Protein 3NBC (pdb70)

Nearest PDB structures (foldseek):
  3nbd-assembly1_B  TM=9.952E-01  e=1.431E-25  Clitocybe nebularis
  6tsl-assembly1_AAA-2  TM=8.910E-01  e=1.026E-06  Marasmius oreades
  6tsn-assembly1_AAA-2  TM=8.925E-01  e=1.082E-06  Marasmius oreades
  6tsm-assembly1_AAA-2  TM=8.870E-01  e=9.726E-07  Marasmius oreades
  6tsr-assembly1_AAA-2  TM=8.903E-01  e=1.745E-06  Marasmius oreades

Radius of gyration: 21.5 Å; Cα contacts (8 Å, |Δi|>4): 790; chains: 2; bounding box: 54×54×49 Å

Organism: Clitocybe nebularis (NCBI:txid117024)

Foldseek 3Di:
DDDFAKWWKAFQVQRQWTFFQPPLDQDWFGFTFTAGACDPPQHDQRRMWTWDDDPPFQKTWIFTRGPTWTWDFPPNPPDAFTTIHTDPDYQIWRWADLPPPQKTATHRPPDQKTWFHDDNDHGGTIGIHGDDNDDRRRMMGIGHDDDD/DDDFAKWWKAFQVQRQWTFFFPPLDQDWPRFTFTAGACDPPGHDQRRMWGWDDDPPFQKTWIFTRGPGWTWDFRPNPPDAFTTIHTDPDYQIWGWADADDPQKTWTHRPPDQKTWFHDDNDHGGTIGIHGHDRPPRRRIMGIDHDDDD

Sequence (296 aa):
SITPGTYNITTNVAYTNRLIDLTGSNPAENTLIIGHHHLNKTTPSGYGNQQWTLVQLPHTTIYTMQAVNPQSYVRVRDDNLVDGAALVGSQQPTPVSIESSAGNSGQFRIKKIPNLGLALTTLPSDANSTPIVLGEVDETSTNQLWAFESSVSAVSSIITTPGTYNITNVAYTNRLIDLTGSNPAENTLIIGHHLNKTTPSGYGNQQWTLLVQLPHTTIYTMQAVNPQSYVRVRRDDNLVDGAALVGSQQPTPVSIESAGNSGQFRIKIPNLGLALTTLPSDANSTPIVLGEEVDETSTNQLWAFESSVSAV

CATH classification: 2.80.10.50

B-factor: mean 15.61, std 9.15, range [7.29, 80.9]

InterPro domains:
  IPR000772 Ricin B, lectin domain [PF14200] (5-85)
  IPR035992 Ricin B-like lectins [SSF50370] (4-144)

Structure (mmCIF, N/CA/C/O backbone):
data_3NBC
#
_entry.id   3NBC
#
_cell.length_a   54.789
_cell.length_b   55.898
_cell.length_c   112.414
_cell.angle_alpha   90.000
_cell.angle_beta   90.000
_cell.angle_gamma   90.000
#
_symmetry.space_group_name_H-M   'P 21 21 21'
#
loop_
_entity.id
_entity.type
_entity.pdbx_description
1 polymer 'Ricin B-like lectin'
2 branched beta-D-galactopyranose-(1-4)-beta-D-glucopyranose
3 water water
#
loop_
_atom_site.group_PDB
_atom_site.id
_atom_site.type_symbol
_atom_site.label_atom_id
_atom_site.label_alt_id
_atom_site.label_comp_id
_atom_site.label_asym_id
_atom_site.label_entity_id
_atom_site.label_seq_id
_atom_site.pdbx_PDB_ins_code
_atom_site.Cartn_x
_atom_site.Cartn_y
_atom_site.Cartn_z
_atom_site.occupancy
_atom_site.B_iso_or_equiv
_atom_site.auth_seq_id
_atom_site.auth_comp_id
_atom_site.auth_asym_id
_atom_site.auth_atom_id
_atom_site.pdbx_PDB_model_num
ATOM 1 N N . SER A 1 1 ? 31.525 39.515 -0.339 1.00 27.78 1 SER A N 1
ATOM 2 C CA . SER A 1 1 ? 31.147 38.357 0.464 1.00 22.69 1 SER A CA 1
ATOM 3 C C . SER A 1 1 ? 29.667 37.968 0.283 1.00 19.33 1 SER A C 1
ATOM 4 O O . SER A 1 1 ? 28.925 38.960 -0.007 1.00 21.87 1 SER A O 1
ATOM 7 N N . ILE A 1 2 ? 29.121 36.693 0.537 1.00 14.68 2 ILE A N 1
ATOM 8 C CA . ILE A 1 2 ? 27.664 36.422 0.342 1.00 12.87 2 ILE A CA 1
ATOM 9 C C . ILE A 1 2 ? 26.782 37.386 1.197 1.00 11.93 2 ILE A C 1
ATOM 10 O O . ILE A 1 2 ? 27.043 37.641 2.433 1.00 12.17 2 ILE A O 1
ATOM 15 N N . THR A 1 3 ? 25.721 37.950 0.559 1.00 11.77 3 THR A N 1
ATOM 16 C CA . THR A 1 3 ? 24.812 38.850 1.267 1.00 12.37 3 THR A CA 1
ATOM 17 C C . THR A 1 3 ? 24.023 38.115 2.411 1.00 11.20 3 THR A C 1
ATOM 18 O O . THR A 1 3 ? 23.435 37.029 2.189 1.00 12.65 3 THR A O 1
ATOM 22 N N . PRO A 1 4 ? 23.928 38.713 3.667 1.00 11.67 4 PRO A N 1
ATOM 23 C CA . PRO A 1 4 ? 23.096 38.078 4.761 1.00 12.06 4 PRO A CA 1
ATOM 24 C C . PRO A 1 4 ? 21.612 37.874 4.310 1.00 11.58 4 PRO A C 1
ATOM 25 O O . PRO A 1 4 ? 21.036 38.713 3.514 1.00 14.14 4 PRO A O 1
ATOM 29 N N . GLY A 1 5 ? 20.962 36.829 4.870 1.00 11.68 5 GLY A N 1
ATOM 30 C CA . GLY A 1 5 ? 19.528 36.532 4.522 1.00 13.51 5 GLY A CA 1
ATOM 31 C C . GLY A 1 5 ? 19.238 35.028 4.739 1.00 9.60 5 GLY A C 1
ATOM 32 O O . GLY A 1 5 ? 20.103 34.260 5.281 1.00 10.34 5 GLY A O 1
ATOM 33 N N . THR A 1 6 ? 18.035 34.579 4.271 1.00 9.86 6 THR A N 1
ATOM 34 C CA . THR A 1 6 ? 17.557 33.166 4.454 1.00 9.28 6 THR A CA 1
ATOM 35 C C . THR A 1 6 ? 17.613 32.400 3.073 1.00 9.04 6 THR A C 1
ATOM 36 O O . THR A 1 6 ? 17.100 32.947 2.023 1.00 10.14 6 THR A O 1
ATOM 40 N N . TYR A 1 7 ? 18.195 31.175 3.096 1.00 8.88 7 TYR A N 1
ATOM 41 C CA . TYR A 1 7 ? 18.523 30.415 1.852 1.00 9.24 7 TYR A CA 1
ATOM 42 C C . TYR A 1 7 ? 18.262 28.865 2.017 1.00 8.64 7 TYR A C 1
ATOM 43 O O . TYR A 1 7 ? 18.467 28.274 3.130 1.00 9.43 7 TYR A O 1
ATOM 52 N N . ASN A 1 8 ? 17.916 28.202 0.861 1.00 8.73 8 ASN A N 1
ATOM 53 C CA . ASN A 1 8 ? 18.266 26.728 0.689 1.00 8.69 8 ASN A CA 1
ATOM 54 C C . ASN A 1 8 ? 19.778 26.632 0.249 1.00 8.47 8 ASN A C 1
ATOM 55 O O . ASN A 1 8 ? 20.281 27.554 -0.481 1.00 9.25 8 ASN A O 1
ATOM 60 N N . ILE A 1 9 ? 20.448 25.528 0.650 1.00 8.38 9 ILE A N 1
ATOM 61 C CA . ILE A 1 9 ? 21.936 25.365 0.378 1.00 8.58 9 ILE A CA 1
ATOM 62 C C . ILE A 1 9 ? 22.108 23.964 -0.310 1.00 8.42 9 ILE A C 1
ATOM 63 O O . ILE A 1 9 ? 21.881 22.886 0.347 1.00 9.15 9 ILE A O 1
ATOM 68 N N A THR A 1 10 ? 22.476 23.963 -1.625 0.50 8.71 10 THR A N 1
ATOM 69 N N B THR A 1 10 ? 22.495 23.976 -1.633 0.50 8.67 10 THR A N 1
ATOM 70 C CA A THR A 1 10 ? 22.605 22.745 -2.459 0.50 8.60 10 THR A CA 1
ATOM 71 C CA B THR A 1 10 ? 22.601 22.737 -2.446 0.50 8.85 10 THR A CA 1
ATOM 72 C C A THR A 1 10 ? 24.116 22.409 -2.697 0.50 8.35 10 THR A C 1
ATOM 73 C C B THR A 1 10 ? 24.125 22.402 -2.696 0.50 8.54 10 THR A C 1
ATOM 74 O O A THR A 1 10 ? 24.983 23.304 -2.888 0.50 9.82 10 THR A O 1
ATOM 75 O O B THR A 1 10 ? 25.005 23.294 -2.896 0.50 9.84 10 THR A O 1
ATOM 82 N N . ASN A 1 11 ? 24.442 21.058 -2.717 1.00 8.76 11 ASN A N 1
ATOM 83 C CA . ASN A 1 11 ? 25.851 20.622 -3.005 1.00 8.83 11 ASN A CA 1
ATOM 84 C C . ASN A 1 11 ? 26.147 20.771 -4.546 1.00 9.49 11 ASN A C 1
ATOM 85 O O . ASN A 1 11 ? 25.242 20.610 -5.422 1.00 11.07 11 ASN A O 1
ATOM 90 N N . VAL A 1 12 ? 27.433 21.070 -4.891 1.00 9.85 12 VAL A N 1
ATOM 91 C CA . VAL A 1 12 ? 27.859 21.236 -6.354 1.00 10.53 12 VAL A CA 1
ATOM 92 C C . VAL A 1 12 ? 28.119 19.849 -7.038 1.00 11.19 12 VAL A C 1
ATOM 93 O O . VAL A 1 12 ? 27.735 19.673 -8.245 1.00 13.27 12 VAL A O 1
ATOM 97 N N . ALA A 1 13 ? 28.745 18.864 -6.322 1.00 10.76 13 ALA A N 1
ATOM 98 C CA . ALA A 1 13 ? 28.887 17.437 -6.884 1.00 11.83 13 ALA A CA 1
ATOM 99 C C . ALA A 1 13 ? 27.499 16.778 -7.036 1.00 11.61 13 ALA A C 1
ATOM 100 O O . ALA A 1 13 ? 27.241 16.032 -8.066 1.00 13.69 13 ALA A O 1
ATOM 102 N N . TYR A 1 14 ? 26.638 16.972 -6.016 1.00 10.54 14 TYR A N 1
ATOM 103 C CA . TYR A 1 14 ? 25.342 16.274 -5.853 1.00 10.97 14 TYR A CA 1
ATOM 104 C C . TYR A 1 14 ? 24.142 17.286 -5.804 1.00 11.04 14 TYR A C 1
ATOM 105 O O . TYR A 1 14 ? 23.670 17.659 -4.710 1.00 11.02 14 TYR A O 1
ATOM 114 N N . THR A 1 15 ? 23.681 17.738 -7.004 1.00 11.96 15 THR A N 1
ATOM 115 C CA . THR A 1 15 ? 22.759 18.908 -7.108 1.00 11.98 15 THR A CA 1
ATOM 116 C C . THR A 1 15 ? 21.277 18.619 -6.678 1.00 11.68 15 THR A C 1
ATOM 117 O O . THR A 1 15 ? 20.451 19.559 -6.471 1.00 13.25 15 THR A O 1
ATOM 121 N N . ASN A 1 16 ? 20.969 17.312 -6.495 1.00 11.31 16 ASN A N 1
ATOM 122 C CA . ASN A 1 16 ? 19.686 16.834 -5.929 1.00 11.29 16 ASN A CA 1
ATOM 123 C C . ASN A 1 16 ? 19.693 16.768 -4.340 1.00 10.54 16 ASN A C 1
ATOM 124 O O . ASN A 1 16 ? 18.701 16.217 -3.751 1.00 11.27 16 ASN A O 1
ATOM 129 N N . ARG A 1 17 ? 20.775 17.263 -3.678 1.00 10.07 17 ARG A N 1
ATOM 130 C CA . ARG A 1 17 ? 20.899 17.215 -2.178 1.00 9.64 17 ARG A CA 1
ATOM 131 C C . ARG A 1 17 ? 21.012 18.633 -1.534 1.00 8.99 17 ARG A C 1
ATOM 132 O O . ARG A 1 17 ? 21.891 19.433 -1.935 1.00 10.54 17 ARG A O 1
ATOM 140 N N . LEU A 1 18 ? 20.116 18.901 -0.566 1.00 9.41 18 LEU A N 1
ATOM 141 C CA . LEU A 1 18 ? 20.074 20.115 0.299 1.00 9.43 18 LEU A CA 1
ATOM 142 C C . LEU A 1 18 ? 20.665 19.800 1.717 1.00 8.68 18 LEU A C 1
ATOM 143 O O . LEU A 1 18 ? 20.428 18.655 2.275 1.00 9.35 18 LEU A O 1
ATOM 148 N N . ILE A 1 19 ? 21.270 20.833 2.387 1.00 8.09 19 ILE A N 1
ATOM 149 C CA . ILE A 1 19 ? 21.610 20.745 3.845 1.00 8.15 19 ILE A CA 1
ATOM 150 C C . ILE A 1 19 ? 20.236 20.680 4.658 1.00 7.77 19 ILE A C 1
ATOM 151 O O . ILE A 1 19 ? 19.331 21.551 4.494 1.00 8.22 19 ILE A O 1
ATOM 156 N N . ASP A 1 20 ? 20.113 19.621 5.546 1.00 8.29 20 ASP A N 1
ATOM 157 C CA . ASP A 1 20 ? 18.782 19.254 6.174 1.00 8.65 20 ASP A CA 1
ATOM 158 C C . ASP A 1 20 ? 19.036 18.804 7.691 1.00 8.11 20 ASP A C 1
ATOM 159 O O . ASP A 1 20 ? 19.926 17.985 7.977 1.00 8.73 20 ASP A O 1
ATOM 164 N N . LEU A 1 21 ? 18.212 19.420 8.602 1.00 8.75 21 LEU A N 1
ATOM 165 C CA . LEU A 1 21 ? 18.220 19.010 10.062 1.00 8.63 21 LEU A CA 1
ATOM 166 C C . LEU A 1 21 ? 17.274 17.734 10.234 1.00 8.95 21 LEU A C 1
ATOM 167 O O . LEU A 1 21 ? 15.991 17.897 10.091 1.00 9.58 21 LEU A O 1
ATOM 172 N N . THR A 1 22 ? 17.862 16.546 10.568 1.00 8.61 22 THR A N 1
ATOM 173 C CA . THR A 1 22 ? 17.125 15.255 10.559 1.00 9.01 22 THR A CA 1
ATOM 174 C C . THR A 1 22 ? 15.725 15.386 11.300 1.00 8.90 22 THR A C 1
ATOM 175 O O . THR A 1 22 ? 15.661 15.712 12.513 1.00 9.28 22 THR A O 1
ATOM 179 N N . GLY A 1 23 ? 14.630 14.980 10.575 1.00 9.83 23 GLY A N 1
ATOM 180 C CA . GLY A 1 23 ? 13.284 14.795 11.241 1.00 10.18 23 GLY A CA 1
ATOM 181 C C . GLY A 1 23 ? 12.661 16.075 11.841 1.00 9.67 23 GLY A C 1
ATOM 182 O O . GLY A 1 23 ? 11.698 15.949 12.682 1.00 10.86 23 GLY A O 1
ATOM 183 N N . SER A 1 24 ? 13.181 17.305 11.505 1.00 9.60 24 SER A N 1
ATOM 184 C CA . SER A 1 24 ? 12.730 18.549 12.204 1.00 9.66 24 SER A CA 1
ATOM 185 C C . SER A 1 24 ? 12.884 18.400 13.807 1.00 9.34 24 SER A C 1
ATOM 186 O O . SER A 1 24 ? 12.079 19.006 14.579 1.00 10.73 24 SER A O 1
ATOM 189 N N . ASN A 1 25 ? 13.938 17.665 14.208 1.00 9.41 25 ASN A N 1
ATOM 190 C CA . ASN A 1 25 ? 14.109 17.319 15.692 1.00 9.43 25 ASN A CA 1
ATOM 191 C C . ASN A 1 25 ? 14.864 18.466 16.447 1.00 8.96 25 ASN A C 1
ATOM 192 O O . ASN A 1 25 ? 16.014 18.831 16.047 1.00 9.35 25 ASN A O 1
ATOM 197 N N . PRO A 1 26 ? 14.239 19.079 17.528 1.00 9.04 26 PRO A N 1
ATOM 198 C CA . PRO A 1 26 ? 14.877 20.216 18.272 1.00 9.18 26 PRO A CA 1
ATOM 199 C C . PRO A 1 26 ? 16.034 19.765 19.261 1.00 9.09 26 PRO A C 1
ATOM 200 O O . PRO A 1 26 ? 16.748 20.643 19.844 1.00 9.51 26 PRO A O 1
ATOM 204 N N . ALA A 1 27 ? 16.185 18.401 19.507 1.00 9.01 27 ALA A N 1
ATOM 205 C CA . ALA A 1 27 ? 17.147 17.919 20.526 1.00 9.19 27 ALA A CA 1
ATOM 206 C C . ALA A 1 27 ? 18.615 18.362 20.225 1.00 8.76 27 ALA A C 1
ATOM 207 O O . ALA A 1 27 ? 19.111 18.308 19.022 1.00 9.01 27 ALA A O 1
ATOM 209 N N . GLU A 1 28 ? 19.401 18.649 21.306 1.00 8.71 28 GLU A N 1
ATOM 210 C CA . GLU A 1 28 ? 20.925 18.747 21.181 1.00 8.60 28 GLU A CA 1
ATOM 211 C C . GLU A 1 28 ? 21.451 17.475 20.457 1.00 8.36 28 GLU A C 1
ATOM 212 O O . GLU A 1 28 ? 20.978 16.307 20.708 1.00 9.46 28 GLU A O 1
ATOM 218 N N . ASN A 1 29 ? 22.511 17.660 19.594 1.00 8.75 29 ASN A N 1
ATOM 219 C CA . ASN A 1 29 ? 23.264 16.543 18.938 1.00 9.58 29 ASN A CA 1
ATOM 220 C C . ASN A 1 29 ? 22.514 15.805 17.796 1.00 9.07 29 ASN A C 1
ATOM 221 O O . ASN A 1 29 ? 23.004 14.757 17.272 1.00 10.75 29 ASN A O 1
ATOM 226 N N . THR A 1 30 ? 21.378 16.396 17.298 1.00 8.76 30 THR A N 1
ATOM 227 C CA . THR A 1 30 ? 20.631 15.870 16.084 1.00 8.73 30 THR A CA 1
ATOM 228 C C . THR A 1 30 ? 21.582 15.986 14.822 1.00 8.27 30 THR A C 1
ATOM 229 O O . THR A 1 30 ? 22.135 17.086 14.542 1.00 8.73 30 THR A O 1
ATOM 233 N N . LEU A 1 31 ? 21.727 14.874 14.015 1.00 9.06 31 LEU A N 1
ATOM 234 C CA . LEU A 1 31 ? 22.639 14.931 12.834 1.00 8.50 31 LEU A CA 1
ATOM 235 C C . LEU A 1 31 ? 22.132 15.909 11.715 1.00 8.14 31 LEU A C 1
ATOM 236 O O . LEU A 1 31 ? 20.866 15.929 11.376 1.00 9.22 31 LEU A O 1
ATOM 241 N N . ILE A 1 32 ? 23.066 16.654 11.098 1.00 8.05 32 ILE A N 1
ATOM 242 C CA . ILE A 1 32 ? 22.834 17.436 9.837 1.00 8.26 32 ILE A CA 1
ATOM 243 C C . ILE A 1 32 ? 23.305 16.551 8.631 1.00 7.98 32 ILE A C 1
ATOM 244 O O . ILE A 1 32 ? 24.424 15.964 8.651 1.00 8.77 32 ILE A O 1
ATOM 249 N N . ILE A 1 33 ? 22.389 16.395 7.606 1.00 8.26 33 ILE A N 1
ATOM 250 C CA . ILE A 1 33 ? 22.506 15.378 6.500 1.00 8.39 33 ILE A CA 1
ATOM 251 C C . ILE A 1 33 ? 22.279 16.080 5.103 1.00 8.24 33 ILE A C 1
ATOM 252 O O . ILE A 1 33 ? 21.683 17.187 5.006 1.00 8.96 33 ILE A O 1
ATOM 257 N N . GLY A 1 34 ? 22.696 15.347 4.012 1.00 8.53 34 GLY A N 1
ATOM 258 C CA . GLY A 1 34 ? 22.217 15.679 2.640 1.00 8.62 34 GLY A CA 1
ATOM 259 C C . GLY A 1 34 ? 20.880 14.930 2.312 1.00 8.88 34 GLY A C 1
ATOM 260 O O . GLY A 1 34 ? 20.768 13.659 2.566 1.00 10.21 34 GLY A O 1
ATOM 261 N N . HIS A 1 35 ? 19.849 15.637 1.772 1.00 9.00 35 HIS A N 1
ATOM 262 C CA . HIS A 1 35 ? 18.513 15.001 1.516 1.00 9.94 35 HIS A CA 1
ATOM 263 C C . HIS A 1 35 ? 17.781 15.679 0.338 1.00 9.56 35 HIS A C 1
ATOM 264 O O . HIS A 1 35 ? 17.953 16.943 0.099 1.00 10.46 35 HIS A O 1
ATOM 271 N N . HIS A 1 36 ? 16.921 14.934 -0.410 1.00 10.33 36 HIS A N 1
ATOM 272 C CA A HIS A 1 36 ? 16.053 15.570 -1.398 0.50 10.95 36 HIS A CA 1
ATOM 273 C CA B HIS A 1 36 ? 16.038 15.586 -1.447 0.50 11.21 36 HIS A CA 1
ATOM 274 C C . HIS A 1 36 ? 15.150 16.728 -0.863 1.00 10.04 36 HIS A C 1
ATOM 275 O O . HIS A 1 36 ? 14.702 16.649 0.306 1.00 10.15 36 HIS A O 1
ATOM 288 N N . LEU A 1 37 ? 14.873 17.763 -1.708 1.00 11.56 37 LEU A N 1
ATOM 289 C CA . LEU A 1 37 ? 13.935 18.864 -1.389 1.00 10.52 37 LEU A CA 1
ATOM 290 C C . LEU A 1 37 ? 12.579 18.276 -0.840 1.00 10.66 37 LEU A C 1
ATOM 291 O O . LEU A 1 37 ? 11.945 17.397 -1.545 1.00 12.29 37 LEU A O 1
ATOM 296 N N . ASN A 1 38 ? 12.086 18.730 0.347 1.00 10.75 38 ASN A N 1
ATOM 297 C CA . ASN A 1 38 ? 10.941 18.038 1.023 1.00 12.31 38 ASN A CA 1
ATOM 298 C C . ASN A 1 38 ? 9.545 18.780 0.887 1.00 14.59 38 ASN A C 1
ATOM 299 O O . ASN A 1 38 ? 8.536 18.249 1.415 1.00 20.25 38 ASN A O 1
ATOM 304 N N . LYS A 1 39 ? 9.482 19.915 0.137 1.00 13.34 39 LYS A N 1
ATOM 305 C CA . LYS A 1 39 ? 8.231 20.727 -0.087 1.00 15.66 39 LYS A CA 1
ATOM 306 C C . LYS A 1 39 ? 8.537 21.690 -1.298 1.00 14.74 39 LYS A C 1
ATOM 307 O O . LYS A 1 39 ? 9.669 22.252 -1.352 1.00 13.72 39 LYS A O 1
ATOM 313 N N . THR A 1 40 ? 7.563 21.940 -2.224 1.00 16.61 40 THR A N 1
ATOM 314 C CA A THR A 1 40 ? 7.725 22.998 -3.292 0.50 16.23 40 THR A CA 1
ATOM 315 C CA B THR A 1 40 ? 7.835 23.010 -3.245 0.50 17.01 40 THR A CA 1
ATOM 316 C C . THR A 1 40 ? 7.194 24.360 -2.721 1.00 16.52 40 THR A C 1
ATOM 317 O O . THR A 1 40 ? 6.094 24.351 -2.054 1.00 19.98 40 THR A O 1
ATOM 324 N N . PRO A 1 41 ? 7.870 25.526 -2.967 1.00 15.11 41 PRO A N 1
ATOM 325 C CA . PRO A 1 41 ? 9.132 25.634 -3.831 1.00 14.27 41 PRO A CA 1
ATOM 326 C C . PRO A 1 41 ? 10.455 25.536 -3.006 1.00 12.74 41 PRO A C 1
ATOM 327 O O . PRO A 1 41 ? 11.546 25.346 -3.647 1.00 13.96 41 PRO A O 1
ATOM 331 N N . SER A 1 42 ? 10.400 25.706 -1.645 1.00 11.82 42 SER A N 1
ATOM 332 C CA . SER A 1 42 ? 11.601 26.034 -0.796 1.00 11.82 42 SER A CA 1
ATOM 333 C C . SER A 1 42 ? 11.706 25.202 0.527 1.00 10.44 42 SER A C 1
ATOM 334 O O . SER A 1 42 ? 12.422 25.663 1.486 1.00 11.12 42 SER A O 1
ATOM 337 N N . GLY A 1 43 ? 11.062 24.024 0.559 1.00 10.65 43 GLY A N 1
ATOM 338 C CA . GLY A 1 43 ? 11.198 23.115 1.738 1.00 11.59 43 GLY A CA 1
ATOM 339 C C . GLY A 1 43 ? 10.316 23.592 2.975 1.00 10.72 43 GLY A C 1
ATOM 340 O O . GLY A 1 43 ? 9.722 24.697 2.994 1.00 11.08 43 GLY A O 1
ATOM 341 N N . TYR A 1 44 ? 10.340 22.790 4.038 1.00 10.85 44 TYR A N 1
ATOM 342 C CA . TYR A 1 44 ? 9.812 23.214 5.335 1.00 10.91 44 TYR A CA 1
ATOM 343 C C . TYR A 1 44 ? 10.836 24.128 6.019 1.00 9.99 44 TYR A C 1
ATOM 344 O O . TYR A 1 44 ? 11.698 24.695 5.347 1.00 10.22 44 TYR A O 1
ATOM 353 N N . GLY A 1 45 ? 10.756 24.274 7.342 1.00 10.39 45 GLY A N 1
ATOM 354 C CA . GLY A 1 45 ? 11.742 25.104 8.062 1.00 10.22 45 GLY A CA 1
ATOM 355 C C . GLY A 1 45 ? 13.100 24.397 8.431 1.00 9.37 45 GLY A C 1
ATOM 356 O O . GLY A 1 45 ? 14.091 25.092 8.752 1.00 9.94 45 GLY A O 1
ATOM 357 N N . ASN A 1 46 ? 13.120 22.987 8.340 1.00 9.34 46 ASN A N 1
ATOM 358 C CA . ASN A 1 46 ? 14.372 22.236 8.615 1.00 8.79 46 ASN A CA 1
ATOM 359 C C . ASN A 1 46 ? 15.382 22.221 7.368 1.00 8.56 46 ASN A C 1
ATOM 360 O O . ASN A 1 46 ? 16.495 21.637 7.511 1.00 9.24 46 ASN A O 1
ATOM 365 N N . GLN A 1 47 ? 14.957 22.840 6.237 1.00 8.54 47 GLN A N 1
ATOM 366 C CA . GLN A 1 47 ? 15.822 22.970 4.997 1.00 8.65 47 GLN A CA 1
ATOM 367 C C . GLN A 1 47 ? 16.093 24.500 4.663 1.00 8.34 47 GLN A C 1
ATOM 368 O O . GLN A 1 47 ? 16.651 24.788 3.544 1.00 8.99 47 GLN A O 1
ATOM 374 N N . GLN A 1 48 ? 15.687 25.434 5.565 1.00 8.56 48 GLN A N 1
ATOM 375 C CA . GLN A 1 48 ? 15.878 26.919 5.362 1.00 8.92 48 GLN A CA 1
ATOM 376 C C . GLN A 1 48 ? 16.865 27.438 6.436 1.00 8.24 48 GLN A C 1
ATOM 377 O O . GLN A 1 48 ? 16.598 27.200 7.675 1.00 9.40 48 GLN A O 1
ATOM 383 N N . TRP A 1 49 ? 17.938 28.137 6.023 1.00 8.31 49 TRP A N 1
ATOM 384 C CA . TRP A 1 49 ? 19.073 28.541 6.927 1.00 8.16 49 TRP A CA 1
ATOM 385 C C . TRP A 1 49 ? 19.280 30.086 6.830 1.00 8.07 49 TRP A C 1
ATOM 386 O O . TRP A 1 49 ? 19.517 30.656 5.718 1.00 9.07 49 TRP A O 1
ATOM 397 N N . THR A 1 50 ? 19.214 30.747 8.020 1.00 8.31 50 THR A N 1
ATOM 398 C CA . THR A 1 50 ? 19.435 32.249 8.134 1.00 8.90 50 THR A CA 1
ATOM 399 C C . THR A 1 50 ? 20.967 32.509 8.471 1.00 8.21 50 THR A C 1
ATOM 400 O O . THR A 1 50 ? 21.485 31.971 9.521 1.00 8.78 50 THR A O 1
ATOM 404 N N . LEU A 1 51 ? 21.628 33.270 7.588 1.00 8.51 51 LEU A N 1
ATOM 405 C CA . LEU A 1 51 ? 23.072 33.659 7.720 1.00 8.44 51 LEU A CA 1
ATOM 406 C C . LEU A 1 51 ? 23.158 35.091 8.377 1.00 8.66 51 LEU A C 1
ATOM 407 O O . LEU A 1 51 ? 22.515 36.050 7.845 1.00 9.62 51 LEU A O 1
ATOM 412 N N . VAL A 1 52 ? 23.927 35.217 9.501 1.00 8.47 52 VAL A N 1
ATOM 413 C CA . VAL A 1 52 ? 24.214 36.511 10.223 1.00 8.61 52 VAL A CA 1
ATOM 414 C C . VAL A 1 52 ? 25.779 36.718 10.119 1.00 7.98 52 VAL A C 1
ATOM 415 O O . VAL A 1 52 ? 26.565 35.795 10.445 1.00 8.52 52 VAL A O 1
ATOM 419 N N . GLN A 1 53 ? 26.188 37.928 9.615 1.00 8.95 53 GLN A N 1
ATOM 420 C CA . GLN A 1 53 ? 27.641 38.263 9.325 1.00 8.80 53 GLN A CA 1
ATOM 421 C C . GLN A 1 53 ? 28.209 39.257 10.373 1.00 8.62 53 GLN A C 1
ATOM 422 O O . GLN A 1 53 ? 27.562 40.262 10.778 1.00 9.74 53 GLN A O 1
ATOM 428 N N . LEU A 1 54 ? 29.541 39.030 10.750 1.00 8.76 54 LEU A N 1
ATOM 429 C CA . LEU A 1 54 ? 30.339 40.058 11.517 1.00 9.05 54 LEU A CA 1
ATOM 430 C C . LEU A 1 54 ? 30.890 41.103 10.458 1.00 9.26 54 LEU A C 1
ATOM 431 O O . LEU A 1 54 ? 31.649 40.720 9.518 1.00 9.12 54 LEU A O 1
ATOM 436 N N . PRO A 1 55 ? 30.448 42.424 10.534 1.00 9.66 55 PRO A N 1
ATOM 437 C CA . PRO A 1 55 ? 30.829 43.369 9.418 1.00 10.31 55 PRO A CA 1
ATOM 438 C C . PRO A 1 55 ? 32.399 43.451 9.173 1.00 9.55 55 PRO A C 1
ATOM 439 O O . PRO A 1 55 ? 33.210 43.401 10.152 1.00 9.80 55 PRO A O 1
ATOM 443 N N . HIS A 1 56 ? 32.773 43.639 7.879 1.00 10.61 56 HIS A N 1
ATOM 444 C CA . HIS A 1 56 ? 34.208 43.859 7.462 1.00 10.70 56 HIS A CA 1
ATOM 445 C C . HIS A 1 56 ? 35.054 42.530 7.649 1.00 10.15 56 HIS A C 1
ATOM 446 O O . HIS A 1 56 ? 36.345 42.635 7.668 1.00 11.22 56 HIS A O 1
ATOM 453 N N . THR A 1 57 ? 34.383 41.363 7.691 1.00 9.49 57 THR A N 1
ATOM 454 C CA . THR A 1 57 ? 35.035 40.018 7.766 1.00 8.96 57 THR A CA 1
ATOM 455 C C . THR A 1 57 ? 34.204 39.010 6.883 1.00 9.20 57 THR A C 1
ATOM 456 O O . THR A 1 57 ? 33.079 39.365 6.402 1.00 10.60 57 THR A O 1
ATOM 460 N N . THR A 1 58 ? 34.743 37.756 6.744 1.00 8.95 58 THR A N 1
ATOM 461 C CA . THR A 1 58 ? 33.966 36.626 6.123 1.00 9.25 58 THR A CA 1
ATOM 462 C C . THR A 1 58 ? 33.459 35.611 7.206 1.00 8.49 58 THR A C 1
ATOM 463 O O . THR A 1 58 ? 33.192 34.400 6.841 1.00 8.86 58 THR A O 1
ATOM 467 N N . ILE A 1 59 ? 33.286 36.059 8.496 1.00 8.36 59 ILE A N 1
ATOM 468 C CA . ILE A 1 59 ? 32.841 35.141 9.612 1.00 8.17 59 ILE A CA 1
ATOM 469 C C . ILE A 1 59 ? 31.256 35.303 9.814 1.00 7.80 59 ILE A C 1
ATOM 470 O O . ILE A 1 59 ? 30.732 36.455 9.904 1.00 8.67 59 ILE A O 1
ATOM 475 N N . TYR A 1 60 ? 30.576 34.130 9.899 1.00 7.94 60 TYR A N 1
ATOM 476 C CA . TYR A 1 60 ? 29.077 34.007 10.015 1.00 7.99 60 TYR A CA 1
ATOM 477 C C . TYR A 1 60 ? 28.651 32.951 11.085 1.00 7.60 60 TYR A C 1
ATOM 478 O O . TYR A 1 60 ? 29.422 32.021 11.421 1.00 8.14 60 TYR A O 1
ATOM 487 N N . THR A 1 61 ? 27.372 33.077 11.563 1.00 8.19 61 THR A N 1
ATOM 488 C CA . THR A 1 61 ? 26.640 31.926 12.125 1.00 7.86 61 THR A CA 1
ATOM 489 C C . THR A 1 61 ? 25.507 31.484 11.089 1.00 7.47 61 THR A C 1
ATOM 490 O O . THR A 1 61 ? 25.046 32.303 10.239 1.00 8.15 61 THR A O 1
ATOM 494 N N . MET A 1 62 ? 25.062 30.190 11.255 1.00 7.72 62 MET A N 1
ATOM 495 C CA . MET A 1 62 ? 23.957 29.597 10.430 1.00 7.72 62 MET A CA 1
ATOM 496 C C . MET A 1 62 ? 22.858 29.010 11.401 1.00 7.92 62 MET A C 1
ATOM 497 O O . MET A 1 62 ? 23.211 28.214 12.321 1.00 8.70 62 MET A O 1
ATOM 502 N N . GLN A 1 63 ? 21.547 29.411 11.208 1.00 8.11 63 GLN A N 1
ATOM 503 C CA . GLN A 1 63 ? 20.438 28.971 12.148 1.00 8.31 63 GLN A CA 1
ATOM 504 C C . GLN A 1 63 ? 19.194 28.512 11.304 1.00 8.15 63 GLN A C 1
ATOM 505 O O . GLN A 1 63 ? 18.703 29.300 10.424 1.00 8.80 63 GLN A O 1
ATOM 511 N N . ALA A 1 64 ? 18.651 27.293 11.599 1.00 8.28 64 ALA A N 1
ATOM 512 C CA . ALA A 1 64 ? 17.426 26.833 10.844 1.00 8.85 64 ALA A CA 1
ATOM 513 C C . ALA A 1 64 ? 16.196 27.703 11.267 1.00 8.63 64 ALA A C 1
ATOM 514 O O . ALA A 1 64 ? 16.098 28.252 12.401 1.00 9.39 64 ALA A O 1
ATOM 516 N N . VAL A 1 65 ? 15.187 27.788 10.306 1.00 9.05 65 VAL A N 1
ATOM 517 C CA . VAL A 1 65 ? 13.948 28.578 10.544 1.00 9.62 65 VAL A CA 1
ATOM 518 C C . VAL A 1 65 ? 13.004 27.856 11.622 1.00 9.77 65 VAL A C 1
ATOM 519 O O . VAL A 1 65 ? 12.381 28.548 12.512 1.00 10.92 65 VAL A O 1
ATOM 523 N N . ASN A 1 66 ? 12.833 26.493 11.508 1.00 10.00 66 ASN A N 1
ATOM 524 C CA . ASN A 1 66 ? 12.019 25.770 12.520 1.00 10.77 66 ASN A CA 1
ATOM 525 C C . ASN A 1 66 ? 12.398 24.231 12.505 1.00 10.10 66 ASN A C 1
ATOM 526 O O . ASN A 1 66 ? 12.350 23.599 11.387 1.00 11.24 66 ASN A O 1
ATOM 531 N N . PRO A 1 67 ? 12.705 23.612 13.677 1.00 9.82 67 PRO A N 1
ATOM 532 C CA . PRO A 1 67 ? 13.013 24.326 14.989 1.00 9.72 67 PRO A CA 1
ATOM 533 C C . PRO A 1 67 ? 14.287 25.217 14.842 1.00 9.19 67 PRO A C 1
ATOM 534 O O . PRO A 1 67 ? 15.115 25.012 13.862 1.00 10.04 67 PRO A O 1
ATOM 538 N N . GLN A 1 68 ? 14.477 26.184 15.794 1.00 9.52 68 GLN A N 1
ATOM 539 C CA . GLN A 1 68 ? 15.526 27.246 15.670 1.00 9.60 68 GLN A CA 1
ATOM 540 C C . GLN A 1 68 ? 16.943 26.731 16.244 1.00 9.21 68 GLN A C 1
ATOM 541 O O . GLN A 1 68 ? 17.567 27.350 17.149 1.00 12.52 68 GLN A O 1
ATOM 547 N N . SER A 1 69 ? 17.468 25.651 15.625 1.00 9.14 69 SER A N 1
ATOM 548 C CA . SER A 1 69 ? 18.810 25.086 15.977 1.00 8.96 69 SER A CA 1
ATOM 549 C C . SER A 1 69 ? 19.962 25.701 15.100 1.00 8.73 69 SER A C 1
ATOM 550 O O . SER A 1 69 ? 19.814 25.837 13.817 1.00 9.54 69 SER A O 1
ATOM 553 N N . TYR A 1 70 ? 21.095 26.086 15.763 1.00 8.37 70 TYR A N 1
ATOM 554 C CA . TYR A 1 70 ? 22.351 26.511 15.006 1.00 8.29 70 TYR A CA 1
ATOM 555 C C . TYR A 1 70 ? 23.145 25.267 14.512 1.00 8.26 70 TYR A C 1
ATOM 556 O O . TYR A 1 70 ? 23.124 24.155 15.127 1.00 8.77 70 TYR A O 1
ATOM 565 N N . VAL A 1 71 ? 23.971 25.486 13.412 1.00 8.08 71 VAL A N 1
ATOM 566 C CA . VAL A 1 71 ? 25.006 24.533 13.008 1.00 8.04 71 VAL A CA 1
ATOM 567 C C . VAL A 1 71 ? 26.203 24.585 14.045 1.00 7.71 71 VAL A C 1
ATOM 568 O O . VAL A 1 71 ? 26.770 25.693 14.336 1.00 8.43 71 VAL A O 1
ATOM 572 N N . ARG A 1 72 ? 26.632 23.358 14.539 1.00 8.12 72 ARG A N 1
ATOM 573 C CA . ARG A 1 72 ? 27.780 23.184 15.493 1.00 8.17 72 ARG A CA 1
ATOM 574 C C . ARG A 1 72 ? 28.580 21.934 15.098 1.00 8.07 72 ARG A C 1
ATOM 575 O O . ARG A 1 72 ? 28.004 20.886 14.664 1.00 8.68 72 ARG A O 1
ATOM 583 N N . VAL A 1 73 ? 29.949 21.973 15.306 1.00 8.50 73 VAL A N 1
ATOM 584 C CA . VAL A 1 73 ? 30.766 20.729 15.276 1.00 8.44 73 VAL A CA 1
ATOM 585 C C . VAL A 1 73 ? 30.594 19.970 16.648 1.00 8.69 73 VAL A C 1
ATOM 586 O O . VAL A 1 73 ? 30.784 20.579 17.756 1.00 9.60 73 VAL A O 1
ATOM 590 N N . ARG A 1 74 ? 30.200 18.666 16.590 1.00 9.36 74 ARG A N 1
ATOM 591 C CA . ARG A 1 74 ? 29.885 17.887 17.802 1.00 9.99 74 ARG A CA 1
ATOM 592 C C . ARG A 1 74 ? 31.037 17.972 18.868 1.00 10.53 74 ARG A C 1
ATOM 593 O O . ARG A 1 74 ? 32.216 17.688 18.567 1.00 11.09 74 ARG A O 1
ATOM 601 N N . ASP A 1 75 ? 30.663 18.345 20.109 1.00 11.83 75 ASP A N 1
ATOM 602 C CA . ASP A 1 75 ? 31.604 18.465 21.285 1.00 12.67 75 ASP A CA 1
ATOM 603 C C . ASP A 1 75 ? 32.780 19.495 21.050 1.00 12.35 75 ASP A C 1
ATOM 604 O O . ASP A 1 75 ? 33.819 19.440 21.741 1.00 14.10 75 ASP A O 1
ATOM 609 N N . ASP A 1 76 ? 32.594 20.424 20.096 1.00 11.17 76 ASP A N 1
ATOM 610 C CA . ASP A 1 76 ? 33.621 21.435 19.740 1.00 11.41 76 ASP A CA 1
ATOM 611 C C . ASP A 1 76 ? 35.004 20.742 19.383 1.00 11.41 76 ASP A C 1
ATOM 612 O O . ASP A 1 76 ? 36.092 21.306 19.650 1.00 12.21 76 ASP A O 1
ATOM 617 N N . ASN A 1 77 ? 34.919 19.543 18.740 1.00 11.38 77 ASN A N 1
ATOM 618 C CA . ASN A 1 77 ? 36.117 18.677 18.449 1.00 11.56 77 ASN A CA 1
ATOM 619 C C . ASN A 1 77 ? 36.597 18.979 16.964 1.00 10.25 77 ASN A C 1
ATOM 620 O O . ASN A 1 77 ? 36.090 18.324 15.999 1.00 10.73 77 ASN A O 1
ATOM 625 N N . LEU A 1 78 ? 37.509 20.004 16.808 1.00 10.51 78 LEU A N 1
ATOM 626 C CA . LEU A 1 78 ? 37.786 20.614 15.459 1.00 10.64 78 LEU A CA 1
ATOM 627 C C . LEU A 1 78 ? 38.910 19.793 14.729 1.00 11.35 78 LEU A C 1
ATOM 628 O O . LEU A 1 78 ? 40.105 20.276 14.578 1.00 12.60 78 LEU A O 1
ATOM 633 N N . VAL A 1 79 ? 38.503 18.561 14.262 1.00 11.27 79 VAL A N 1
ATOM 634 C CA . VAL A 1 79 ? 39.454 17.568 13.633 1.00 12.01 79 VAL A CA 1
ATOM 635 C C . VAL A 1 79 ? 38.768 16.911 12.380 1.00 11.40 79 VAL A C 1
ATOM 636 O O . VAL A 1 79 ? 37.482 16.846 12.247 1.00 11.32 79 VAL A O 1
ATOM 640 N N . ASP A 1 80 ? 39.636 16.352 11.481 1.00 12.71 80 ASP A N 1
ATOM 641 C CA . ASP A 1 80 ? 39.140 15.560 10.292 1.00 13.68 80 ASP A CA 1
ATOM 642 C C . ASP A 1 80 ? 38.118 14.470 10.720 1.00 12.16 80 ASP A C 1
ATOM 643 O O . ASP A 1 80 ? 38.378 13.672 11.687 1.00 14.00 80 ASP A O 1
ATOM 648 N N . GLY A 1 81 ? 36.960 14.378 9.958 1.00 12.12 81 GLY A N 1
ATOM 649 C CA . GLY A 1 81 ? 35.941 13.347 10.167 1.00 12.18 81 GLY A CA 1
ATOM 650 C C . GLY A 1 81 ? 34.834 13.680 11.206 1.00 11.45 81 GLY A C 1
ATOM 651 O O . GLY A 1 81 ? 33.820 12.904 11.348 1.00 12.67 81 GLY A O 1
ATOM 652 N N . ALA A 1 82 ? 34.989 14.829 11.977 1.00 10.78 82 ALA A N 1
ATOM 653 C CA . ALA A 1 82 ? 34.007 15.154 13.057 1.00 10.18 82 ALA A CA 1
ATOM 654 C C . ALA A 1 82 ? 32.559 15.457 12.449 1.00 9.52 82 ALA A C 1
ATOM 655 O O . ALA A 1 82 ? 32.426 16.104 11.359 1.00 10.15 82 ALA A O 1
ATOM 657 N N . ALA A 1 83 ? 31.509 15.030 13.217 1.00 10.19 83 ALA A N 1
ATOM 658 C CA . ALA A 1 83 ? 30.069 15.221 12.803 1.00 9.76 83 ALA A CA 1
ATOM 659 C C . ALA A 1 83 ? 29.627 16.733 12.912 1.00 8.54 83 ALA A C 1
ATOM 660 O O . ALA A 1 83 ? 29.945 17.437 13.923 1.00 10.38 83 ALA A O 1
ATOM 662 N N . LEU A 1 84 ? 28.804 17.192 11.912 1.00 8.36 84 LEU A N 1
ATOM 663 C CA . LEU A 1 84 ? 27.997 18.423 12.063 1.00 8.49 84 LEU A CA 1
ATOM 664 C C . LEU A 1 84 ? 26.569 18.031 12.688 1.00 7.86 84 LEU A C 1
ATOM 665 O O . LEU A 1 84 ? 25.927 17.021 12.246 1.00 8.39 84 LEU A O 1
ATOM 670 N N . VAL A 1 85 ? 26.121 18.874 13.668 1.00 8.13 85 VAL A N 1
ATOM 671 C CA . VAL A 1 85 ? 24.869 18.619 14.460 1.00 8.15 85 VAL A CA 1
ATOM 672 C C . VAL A 1 85 ? 24.128 19.980 14.706 1.00 7.73 85 VAL A C 1
ATOM 673 O O . VAL A 1 85 ? 24.707 21.094 14.621 1.00 8.79 85 VAL A O 1
ATOM 677 N N . GLY A 1 86 ? 22.798 19.847 15.100 1.00 8.42 86 GLY A N 1
ATOM 678 C CA . GLY A 1 86 ? 22.027 20.991 15.617 1.00 8.34 86 GLY A CA 1
ATOM 679 C C . GLY A 1 86 ? 22.231 21.207 17.159 1.00 8.24 86 GLY A C 1
ATOM 680 O O . GLY A 1 86 ? 22.265 20.225 17.968 1.00 9.39 86 GLY A O 1
ATOM 681 N N . SER A 1 87 ? 22.291 22.527 17.585 1.00 8.36 87 SER A N 1
ATOM 682 C CA . SER A 1 87 ? 22.512 22.897 19.027 1.00 8.50 87 SER A CA 1
ATOM 683 C C . SER A 1 87 ? 22.045 24.363 19.278 1.00 8.36 87 SER A C 1
ATOM 684 O O . SER A 1 87 ? 22.029 25.213 18.318 1.00 9.00 87 SER A O 1
ATOM 687 N N . GLN A 1 88 ? 21.769 24.711 20.573 1.00 8.51 88 GLN A N 1
ATOM 688 C CA . GLN A 1 88 ? 21.564 26.183 20.950 1.00 8.72 88 GLN A CA 1
ATOM 689 C C . GLN A 1 88 ? 22.875 26.994 20.996 1.00 9.51 88 GLN A C 1
ATOM 690 O O . GLN A 1 88 ? 22.803 28.267 21.077 1.00 11.66 88 GLN A O 1
ATOM 696 N N . GLN A 1 89 ? 24.087 26.334 20.908 1.00 9.66 89 GLN A N 1
ATOM 697 C CA . GLN A 1 89 ? 25.425 27.032 20.885 1.00 10.47 89 GLN A CA 1
ATOM 698 C C . GLN A 1 89 ? 26.037 26.887 19.443 1.00 9.94 89 GLN A C 1
ATOM 699 O O . GLN A 1 89 ? 26.358 25.736 19.019 1.00 11.84 89 GLN A O 1
ATOM 705 N N . PRO A 1 90 ? 26.186 27.997 18.632 1.00 9.16 90 PRO A N 1
ATOM 706 C CA . PRO A 1 90 ? 26.782 27.850 17.240 1.00 8.68 90 PRO A CA 1
ATOM 707 C C . PRO A 1 90 ? 28.359 27.611 17.264 1.00 8.63 90 PRO A C 1
ATOM 708 O O . PRO A 1 90 ? 29.082 28.1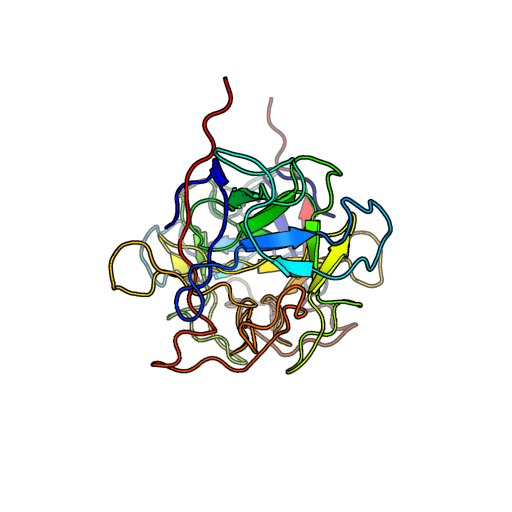15 18.195 1.00 10.19 90 PRO A O 1
ATOM 712 N N . THR A 1 91 ? 28.844 26.970 16.183 1.00 8.32 91 THR A N 1
ATOM 713 C CA . THR A 1 91 ? 30.317 27.098 15.782 1.00 8.30 91 THR A CA 1
ATOM 714 C C . THR A 1 91 ? 30.445 28.258 14.713 1.00 7.87 91 THR A C 1
ATOM 715 O O . THR A 1 91 ? 29.766 28.162 13.636 1.00 9.06 91 THR A O 1
ATOM 719 N N . PRO A 1 92 ? 31.277 29.292 14.949 1.00 7.90 92 PRO A N 1
ATOM 720 C CA . PRO A 1 92 ? 31.543 30.317 13.851 1.00 8.39 92 PRO A CA 1
ATOM 721 C C . PRO A 1 92 ? 32.205 29.612 12.609 1.00 8.00 92 PRO A C 1
ATOM 722 O O . PRO A 1 92 ? 33.134 28.769 12.766 1.00 8.71 92 PRO A O 1
ATOM 726 N N . VAL A 1 93 ? 31.724 30.010 11.387 1.00 8.10 93 VAL A N 1
ATOM 727 C CA . VAL A 1 93 ? 32.277 29.473 10.085 1.00 7.91 93 VAL A CA 1
ATOM 728 C C . VAL A 1 93 ? 32.795 30.671 9.198 1.00 8.22 93 VAL A C 1
ATOM 729 O O . VAL A 1 93 ? 32.290 31.829 9.317 1.00 9.59 93 VAL A O 1
ATOM 733 N N . SER A 1 94 ? 33.791 30.383 8.300 1.00 8.62 94 SER A N 1
ATOM 734 C CA . SER A 1 94 ? 34.280 31.362 7.293 1.00 8.68 94 SER A CA 1
ATOM 735 C C . SER A 1 94 ? 33.735 30.941 5.874 1.00 8.34 94 SER A C 1
ATOM 736 O O . SER A 1 94 ? 34.129 29.837 5.362 1.00 9.30 94 SER A O 1
ATOM 739 N N . ILE A 1 95 ? 32.824 31.760 5.294 1.00 8.46 95 ILE A N 1
ATOM 740 C CA . ILE A 1 95 ? 32.150 31.416 3.971 1.00 8.83 95 ILE A CA 1
ATOM 741 C C . ILE A 1 95 ? 32.919 32.199 2.877 1.00 9.14 95 ILE A C 1
A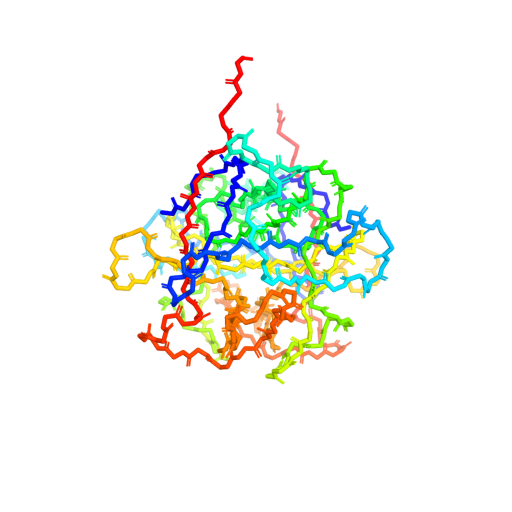TOM 742 O O . ILE A 1 95 ? 32.914 33.487 2.890 1.00 10.16 95 ILE A O 1
ATOM 747 N N . GLU A 1 96 ? 33.643 31.480 1.977 1.00 9.24 96 GLU A N 1
ATOM 748 C CA . GLU A 1 96 ? 34.672 32.082 1.051 1.00 10.61 96 GLU A CA 1
ATOM 749 C C . GLU A 1 96 ? 34.361 31.730 -0.436 1.00 10.17 96 GLU A C 1
ATOM 750 O O . GLU A 1 96 ? 34.208 30.515 -0.803 1.00 10.58 96 GLU A O 1
ATOM 756 N N . SER A 1 97 ? 34.278 32.756 -1.315 1.00 11.78 97 SER A N 1
ATOM 757 C CA A SER A 1 97 ? 33.976 32.534 -2.780 0.50 12.39 97 SER A CA 1
ATOM 758 C CA B SER A 1 97 ? 34.009 32.566 -2.771 0.50 12.55 97 SER A CA 1
ATOM 759 C C . SER A 1 97 ? 35.046 31.609 -3.411 1.00 12.36 97 SER A C 1
ATOM 760 O O . SER A 1 97 ? 36.226 31.750 -3.157 1.00 15.19 97 SER A O 1
ATOM 765 N N . ALA A 1 98 ? 34.571 30.751 -4.329 1.00 12.98 98 ALA A N 1
ATOM 766 C CA . ALA A 1 98 ? 35.407 29.833 -5.128 1.00 17.43 98 ALA A CA 1
ATOM 767 C C . ALA A 1 98 ? 35.521 30.123 -6.642 1.00 23.88 98 ALA A C 1
ATOM 768 O O . ALA A 1 98 ? 36.166 29.346 -7.329 1.00 30.36 98 ALA A O 1
ATOM 770 N N . GLY A 1 99 ? 35.018 31.241 -7.133 1.00 27.85 99 GLY A N 1
ATOM 771 C CA . GLY A 1 99 ? 35.188 31.667 -8.529 1.00 29.34 99 GLY A CA 1
ATOM 772 C C . GLY A 1 99 ? 34.096 31.394 -9.547 1.00 34.78 99 GLY A C 1
ATOM 773 O O . GLY A 1 99 ? 33.470 32.382 -10.112 1.00 33.32 99 GLY A O 1
ATOM 774 N N . ASN A 1 100 ? 33.865 30.116 -9.863 0.00 30.00 100 ASN A N 1
ATOM 775 C CA . ASN A 1 100 ? 32.723 29.937 -10.750 0.00 30.00 100 ASN A CA 1
ATOM 776 C C . ASN A 1 100 ? 31.652 30.640 -9.939 0.00 30.00 100 ASN A C 1
ATOM 777 O O . ASN A 1 100 ? 31.529 30.380 -8.695 0.00 30.00 100 ASN A O 1
ATOM 782 N N . SER A 1 101 ? 30.919 31.501 -10.674 1.00 24.94 101 SER A N 1
ATOM 783 C CA . SER A 1 101 ? 29.920 32.362 -10.184 1.00 24.09 101 SER A CA 1
ATOM 784 C C . SER A 1 101 ? 28.762 31.672 -9.285 1.00 21.08 101 SER A C 1
ATOM 785 O O . SER A 1 101 ? 28.034 30.822 -9.679 1.00 23.74 101 SER A O 1
ATOM 788 N N . GLY A 1 102 ? 28.674 32.160 -8.084 1.00 16.12 102 GLY A N 1
ATOM 789 C CA . GLY A 1 102 ? 27.734 31.671 -7.088 1.00 14.68 102 GLY A CA 1
ATOM 790 C C . GLY A 1 102 ? 28.140 30.455 -6.220 1.00 12.58 102 GLY A C 1
ATOM 791 O O . GLY A 1 102 ? 27.317 29.982 -5.399 1.00 13.67 102 GLY A O 1
ATOM 792 N N . GLN A 1 103 ? 29.375 29.953 -6.374 1.00 11.65 103 GLN A N 1
ATOM 793 C CA . GLN A 1 103 ? 29.902 28.786 -5.567 1.00 10.73 103 GLN A CA 1
ATOM 794 C C . GLN A 1 103 ? 30.856 29.249 -4.407 1.00 10.21 103 GLN A C 1
ATOM 795 O O . GLN A 1 103 ? 31.613 30.245 -4.594 1.00 11.18 103 GLN A O 1
ATOM 801 N N . PHE A 1 104 ? 30.832 28.477 -3.279 1.00 9.67 104 PHE A N 1
ATOM 802 C CA . PHE A 1 104 ? 31.568 28.836 -2.028 1.00 9.29 104 PHE A CA 1
ATOM 803 C C . PHE A 1 104 ? 32.074 27.523 -1.306 1.00 8.95 104 PHE A C 1
ATOM 804 O O . PHE A 1 104 ? 31.430 26.440 -1.390 1.00 10.41 104 PHE A O 1
ATOM 812 N N . ARG A 1 105 ? 33.169 27.688 -0.493 1.00 8.79 105 ARG A N 1
ATOM 813 C CA . ARG A 1 105 ? 33.502 26.711 0.583 1.00 8.50 105 ARG A CA 1
ATOM 814 C C . ARG A 1 105 ? 33.009 27.253 1.972 1.00 8.41 105 ARG A C 1
ATOM 815 O O . ARG A 1 105 ? 33.026 28.514 2.201 1.00 9.98 105 ARG A O 1
ATOM 823 N N . ILE A 1 106 ? 32.543 26.338 2.866 1.00 8.01 106 ILE A N 1
ATOM 824 C CA . ILE A 1 106 ? 32.116 26.682 4.281 1.00 8.03 106 ILE A CA 1
ATOM 825 C C . ILE A 1 106 ? 33.212 26.086 5.227 1.00 8.04 106 ILE A C 1
ATOM 826 O O . ILE A 1 106 ? 33.214 24.820 5.485 1.00 8.69 106 ILE A O 1
ATOM 831 N N . LYS A 1 107 ? 34.186 26.927 5.632 1.00 8.39 107 LYS A N 1
ATOM 832 C CA A LYS A 1 107 ? 35.450 26.465 6.314 0.60 8.60 107 LYS A CA 1
ATOM 833 C CA B LYS A 1 107 ? 35.460 26.493 6.319 0.40 9.27 107 LYS A CA 1
ATOM 834 C C . LYS A 1 107 ? 35.405 26.723 7.885 1.00 8.67 107 LYS A C 1
ATOM 835 O O . LYS A 1 107 ? 34.648 27.612 8.390 1.00 9.90 107 LYS A O 1
ATOM 846 N N . ILE A 1 108 ? 36.259 25.970 8.617 1.00 9.01 108 ILE A N 1
ATOM 847 C CA . ILE A 1 108 ? 36.557 26.294 10.057 1.00 9.27 108 ILE A CA 1
ATOM 848 C C . ILE A 1 108 ? 37.693 27.368 10.076 1.00 9.96 108 ILE A C 1
ATOM 849 O O . ILE A 1 108 ? 38.817 27.115 9.525 1.00 11.76 108 ILE A O 1
ATOM 854 N N . PRO A 1 109 ? 37.449 28.598 10.685 1.00 9.80 109 PRO A N 1
ATOM 855 C CA . PRO A 1 109 ? 38.451 29.704 10.601 1.00 10.97 109 PRO A CA 1
ATOM 856 C C . PRO A 1 109 ? 39.903 29.249 11.062 1.00 10.93 109 PRO A C 1
ATOM 857 O O . PRO A 1 109 ? 40.090 28.616 12.152 1.00 11.16 109 PRO A O 1
ATOM 861 N N . ASN A 1 110 ? 40.884 29.632 10.174 1.00 12.12 110 ASN A N 1
ATOM 862 C CA . ASN A 1 110 ? 42.368 29.458 10.464 1.00 12.62 110 ASN A CA 1
ATOM 863 C C . ASN A 1 110 ? 42.842 28.005 10.437 1.00 12.75 110 ASN A C 1
ATOM 864 O O . ASN A 1 110 ? 44.087 27.784 10.686 1.00 15.39 110 ASN A O 1
ATOM 869 N N . LEU A 1 111 ? 41.977 26.999 10.099 1.00 11.84 111 LEU A N 1
ATOM 870 C CA . LEU A 1 111 ? 42.328 25.580 10.004 1.00 13.19 111 LEU A CA 1
ATOM 871 C C . LEU A 1 111 ? 42.060 25.096 8.473 1.00 14.78 111 LEU A C 1
ATOM 872 O O . LEU A 1 111 ? 41.179 25.621 7.780 1.00 17.22 111 LEU A O 1
ATOM 877 N N . GLY A 1 112 ? 42.770 24.078 8.049 1.00 17.59 112 GLY A N 1
ATOM 878 C CA . GLY A 1 112 ? 42.509 23.587 6.641 1.00 15.29 112 GLY A CA 1
ATOM 879 C C . GLY A 1 112 ? 41.374 22.529 6.570 1.00 13.60 112 GLY A C 1
ATOM 880 O O . GLY A 1 112 ? 41.597 21.415 5.973 1.00 15.39 112 GLY A O 1
ATOM 881 N N . LEU A 1 113 ? 40.163 22.839 7.211 1.00 10.66 113 LEU A N 1
ATOM 882 C CA . LEU A 1 113 ? 39.028 21.900 7.280 1.00 9.56 113 LEU A CA 1
ATOM 883 C C . LEU A 1 113 ? 37.727 22.588 6.723 1.00 9.28 113 LEU A C 1
ATOM 884 O O . LEU A 1 113 ? 37.541 23.854 6.962 1.00 10.43 113 LEU A O 1
ATOM 889 N N . ALA A 1 114 ? 36.822 21.814 6.086 1.00 8.96 114 ALA A N 1
ATOM 890 C CA . ALA A 1 114 ? 35.589 22.398 5.460 1.00 8.88 114 ALA A CA 1
ATOM 891 C C . ALA A 1 114 ? 34.436 21.356 5.464 1.00 8.42 114 ALA A C 1
ATOM 892 O O . ALA A 1 114 ? 34.679 20.075 5.452 1.00 9.23 114 ALA A O 1
ATOM 894 N N . LEU A 1 115 ? 33.145 21.839 5.447 1.00 7.92 115 LEU A N 1
ATOM 895 C CA . LEU A 1 115 ? 31.984 20.952 5.370 1.00 8.08 115 LEU A CA 1
ATOM 896 C C . LEU A 1 115 ? 32.005 20.152 4.006 1.00 8.03 115 LEU A C 1
ATOM 897 O O . LEU A 1 115 ? 32.141 20.771 2.902 1.00 8.88 115 LEU A O 1
ATOM 902 N N . THR A 1 116 ? 31.811 18.781 4.100 1.00 8.37 116 THR A N 1
ATOM 903 C CA A THR A 1 116 ? 31.902 17.860 2.919 0.50 8.81 116 THR A CA 1
ATOM 904 C CA B THR A 1 116 ? 31.878 17.848 2.900 0.50 9.04 116 THR A CA 1
ATOM 905 C C . THR A 1 116 ? 30.700 16.867 2.943 1.00 8.60 116 THR A C 1
ATOM 906 O O . THR A 1 116 ? 30.308 16.359 4.047 1.00 9.70 116 THR A O 1
ATOM 913 N N . LEU A 1 117 ? 30.120 16.555 1.737 1.00 9.08 117 LEU A N 1
ATOM 914 C CA . LEU A 1 117 ? 29.043 15.530 1.578 1.00 9.40 117 LEU A CA 1
ATOM 915 C C . LEU A 1 117 ? 29.665 14.301 0.886 1.00 9.71 117 LEU A C 1
ATOM 916 O O . LEU A 1 117 ? 30.029 14.357 -0.341 1.00 11.10 117 LEU A O 1
ATOM 921 N N . PRO A 1 118 ? 29.888 13.153 1.626 1.00 10.75 118 PRO A N 1
ATOM 922 C CA . PRO A 1 118 ? 30.681 12.016 1.063 1.00 12.03 118 PRO A CA 1
ATOM 923 C C . PRO A 1 118 ? 30.056 11.143 -0.071 1.00 11.81 118 PRO A C 1
ATOM 924 O O . PRO A 1 118 ? 30.829 10.416 -0.733 1.00 14.67 118 PRO A O 1
ATOM 928 N N . SER A 1 119 ? 28.734 11.207 -0.298 1.00 12.04 119 SER A N 1
ATOM 929 C CA . SER A 1 119 ? 28.018 10.311 -1.232 1.00 13.14 119 SER A CA 1
ATOM 930 C C . SER A 1 119 ? 26.668 10.966 -1.694 1.00 11.86 119 SER A C 1
ATOM 931 O O . SER A 1 119 ? 26.145 11.836 -0.946 1.00 12.28 119 SER A O 1
ATOM 934 N N . ASP A 1 120 ? 26.071 10.499 -2.854 1.00 12.14 120 ASP A N 1
ATOM 935 C CA . ASP A 1 120 ? 24.692 10.879 -3.207 1.00 12.01 120 ASP A CA 1
ATOM 936 C C . ASP A 1 120 ? 23.609 10.045 -2.486 1.00 11.32 120 ASP A C 1
ATOM 937 O O . ASP A 1 120 ? 22.369 10.350 -2.643 1.00 12.93 120 ASP A O 1
ATOM 942 N N . ALA A 1 121 ? 23.978 9.022 -1.636 1.00 12.42 121 ALA A N 1
ATOM 943 C CA . ALA A 1 121 ? 22.914 8.173 -1.001 1.00 12.71 121 ALA A CA 1
ATOM 944 C C . ALA A 1 121 ? 21.972 9.133 -0.130 1.00 12.54 121 ALA A C 1
ATOM 945 O O . ALA A 1 121 ? 22.495 9.967 0.699 1.00 12.16 121 ALA A O 1
ATOM 947 N N . ASN A 1 122 ? 20.623 8.979 -0.272 1.00 12.93 122 ASN A N 1
ATOM 948 C CA . ASN A 1 122 ? 19.719 9.867 0.468 1.00 12.44 122 ASN A CA 1
ATOM 949 C C . ASN A 1 122 ? 19.970 9.714 2.010 1.00 12.07 122 ASN A C 1
ATOM 950 O O . ASN A 1 122 ? 20.133 8.554 2.512 1.00 14.27 122 ASN A O 1
ATOM 955 N N . SER A 1 123 ? 19.989 10.854 2.769 1.00 11.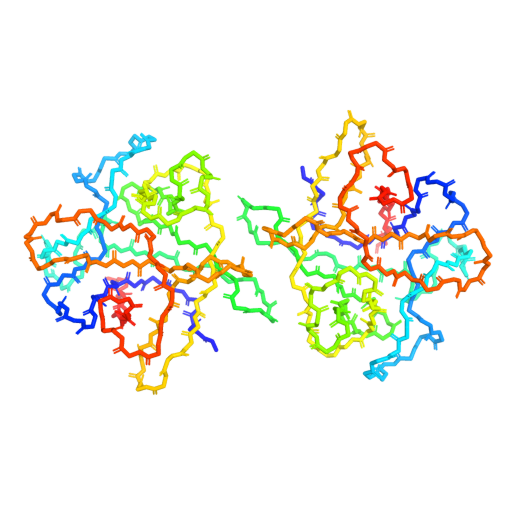26 123 SER A N 1
ATOM 956 C CA . SER A 1 123 ? 20.130 10.911 4.235 1.00 11.11 123 SER A CA 1
ATOM 957 C C . SER A 1 123 ? 21.620 10.646 4.754 1.00 10.79 123 SER A C 1
ATOM 958 O O . SER A 1 123 ? 21.863 10.412 5.939 1.00 13.70 123 SER A O 1
ATOM 961 N N . THR A 1 124 ? 22.624 10.784 3.839 1.00 11.31 124 THR A N 1
ATOM 962 C CA . THR A 1 124 ? 24.098 10.647 4.279 1.00 10.63 124 THR A CA 1
ATOM 963 C C . THR A 1 124 ? 24.506 11.833 5.234 1.00 9.84 124 THR A C 1
ATOM 964 O O . THR A 1 124 ? 24.318 13.050 4.849 1.00 9.72 124 THR A O 1
ATOM 968 N N . PRO A 1 125 ? 25.137 11.552 6.419 1.00 9.53 125 PRO A N 1
ATOM 969 C CA . PRO A 1 125 ? 25.602 12.702 7.314 1.00 9.55 125 PRO A CA 1
ATOM 970 C C . PRO A 1 125 ? 26.729 13.560 6.638 1.00 9.14 125 PRO A C 1
ATOM 971 O O . PRO A 1 125 ? 27.647 13.060 5.973 1.00 9.98 125 PRO A O 1
ATOM 975 N N . ILE A 1 126 ? 26.632 14.923 6.908 1.00 8.54 126 ILE A N 1
ATOM 976 C CA . ILE A 1 126 ? 27.669 15.899 6.526 1.00 8.32 126 ILE A CA 1
ATOM 977 C C . ILE A 1 126 ? 28.774 15.931 7.662 1.00 8.69 126 ILE A C 1
ATOM 978 O O . ILE A 1 126 ? 28.438 15.969 8.893 1.00 9.36 126 ILE A O 1
ATOM 983 N N . VAL A 1 127 ? 30.099 15.928 7.219 1.00 8.85 127 VAL A N 1
ATOM 984 C CA . VAL A 1 127 ? 31.268 15.838 8.187 1.00 9.13 127 VAL A CA 1
ATOM 985 C C . VAL A 1 127 ? 32.340 16.842 7.776 1.00 9.11 127 VAL A C 1
ATOM 986 O O . VAL A 1 127 ? 32.366 17.377 6.611 1.00 10.03 127 VAL A O 1
ATOM 990 N N . LEU A 1 128 ? 33.337 17.100 8.697 1.00 8.83 128 LEU A N 1
ATOM 991 C CA . LEU A 1 128 ? 34.553 17.870 8.310 1.00 9.21 128 LEU A CA 1
ATOM 992 C C . LEU A 1 128 ? 35.488 16.977 7.424 1.00 9.44 128 LEU A C 1
ATOM 993 O O . LEU A 1 128 ? 35.739 15.750 7.745 1.00 10.86 128 LEU A O 1
ATOM 998 N N . GLY A 1 129 ? 36.101 17.601 6.384 1.00 9.75 129 GLY A N 1
ATOM 999 C CA . GLY A 1 129 ? 37.230 16.982 5.582 1.00 10.60 129 GLY A CA 1
ATOM 1000 C C . GLY A 1 129 ? 38.296 18.008 5.239 1.00 9.98 129 GLY A C 1
ATOM 1001 O O . GLY A 1 129 ? 38.090 19.247 5.392 1.00 11.00 129 GLY A O 1
ATOM 1002 N N . GLU A 1 130 ? 39.469 17.522 4.778 1.00 11.02 130 GLU A N 1
ATOM 1003 C CA . GLU A 1 130 ? 40.565 18.452 4.425 1.00 11.20 130 GLU A CA 1
ATOM 1004 C C . GLU A 1 130 ? 40.235 19.267 3.126 1.00 10.99 130 GLU A C 1
ATOM 1005 O O . GLU A 1 130 ? 39.659 18.761 2.114 1.00 12.10 130 GLU A O 1
ATOM 1011 N N . VAL A 1 131 ? 40.677 20.594 3.151 1.00 11.09 131 VAL A N 1
ATOM 1012 C CA . VAL A 1 131 ? 40.566 21.509 1.959 1.00 11.19 131 VAL A CA 1
ATOM 1013 C C . VAL A 1 131 ? 41.487 21.023 0.790 1.00 10.02 131 VAL A C 1
ATOM 1014 O O . VAL A 1 131 ? 42.644 20.520 1.026 1.00 10.36 131 VAL A O 1
ATOM 1018 N N . ASP A 1 132 ? 40.991 21.138 -0.493 1.00 10.53 132 ASP A N 1
ATOM 1019 C CA . ASP A 1 132 ? 41.895 21.040 -1.737 1.00 10.86 132 ASP A CA 1
ATOM 1020 C C . ASP A 1 132 ? 41.391 22.105 -2.778 1.00 10.66 132 ASP A C 1
ATOM 1021 O O . ASP A 1 132 ? 40.496 22.938 -2.466 1.00 11.94 132 ASP A O 1
ATOM 1026 N N . GLU A 1 133 ? 42.009 22.111 -3.975 1.00 12.10 133 GLU A N 1
ATOM 1027 C CA . GLU A 1 133 ? 41.724 23.148 -5.003 1.00 13.09 133 GLU A CA 1
ATOM 1028 C C . GLU A 1 133 ? 40.704 22.686 -6.078 1.00 13.01 133 GLU A C 1
ATOM 1029 O O . GLU A 1 133 ? 40.344 23.535 -6.948 1.00 17.06 133 GLU A O 1
ATOM 1035 N N . THR A 1 134 ? 40.276 21.396 -6.063 1.00 12.68 134 THR A N 1
ATOM 1036 C CA . THR A 1 134 ? 39.529 20.798 -7.222 1.00 13.25 134 THR A CA 1
ATOM 1037 C C . THR A 1 134 ? 38.256 19.955 -6.850 1.00 12.69 134 THR A C 1
ATOM 1038 O O . THR A 1 134 ? 37.346 19.839 -7.769 1.00 16.42 134 THR A O 1
ATOM 1042 N N . SER A 1 135 ? 38.156 19.303 -5.649 1.00 11.15 135 SER A N 1
ATOM 1043 C CA . SER A 1 135 ? 37.037 18.370 -5.398 1.00 11.83 135 SER A CA 1
ATOM 1044 C C . SER A 1 135 ? 35.660 19.119 -5.267 1.00 10.61 135 SER A C 1
ATOM 1045 O O . SER A 1 135 ? 35.531 20.092 -4.442 1.00 11.83 135 SER A O 1
ATOM 1048 N N . THR A 1 136 ? 34.654 18.662 -6.010 1.00 10.93 136 THR A N 1
ATOM 1049 C CA . THR A 1 136 ? 33.301 19.362 -6.024 1.00 11.04 136 THR A CA 1
ATOM 1050 C C . THR A 1 136 ? 32.386 19.008 -4.796 1.00 9.86 136 THR A C 1
ATOM 1051 O O . THR A 1 136 ? 31.388 19.744 -4.529 1.00 10.61 136 THR A O 1
ATOM 1055 N N . ASN A 1 137 ? 32.718 17.919 -4.036 1.00 10.36 137 ASN A N 1
ATOM 1056 C CA . ASN A 1 137 ? 31.852 17.497 -2.871 1.00 9.78 137 ASN A CA 1
ATOM 1057 C C . ASN A 1 137 ? 32.015 18.462 -1.620 1.00 8.88 137 ASN A C 1
ATOM 1058 O O . ASN A 1 137 ? 31.191 18.322 -0.653 1.00 9.60 137 ASN A O 1
ATOM 1063 N N . GLN A 1 138 ? 33.017 19.380 -1.655 1.00 8.84 138 GLN A N 1
ATOM 1064 C CA . GLN A 1 138 ? 33.205 20.438 -0.602 1.00 9.25 138 GLN A CA 1
ATOM 1065 C C . GLN A 1 138 ? 32.823 21.879 -1.146 1.00 8.47 138 GLN A C 1
ATOM 1066 O O . GLN A 1 138 ? 33.148 22.904 -0.464 1.00 9.22 138 GLN A O 1
ATOM 1072 N N . LEU A 1 139 ? 32.145 21.950 -2.345 1.00 8.80 139 LEU A N 1
ATOM 1073 C CA . LEU A 1 139 ? 31.636 23.234 -2.888 1.00 9.00 139 LEU A CA 1
ATOM 1074 C C . LEU A 1 139 ? 30.045 23.257 -2.753 1.00 8.38 139 LEU A C 1
ATOM 1075 O O . LEU A 1 139 ? 29.378 22.198 -2.929 1.00 8.75 139 LEU A O 1
ATOM 1080 N N . TRP A 1 140 ? 29.524 24.494 -2.479 1.00 8.26 140 TRP A N 1
ATOM 1081 C CA . TRP A 1 140 ? 28.046 24.706 -2.187 1.00 8.66 140 TRP A CA 1
ATOM 1082 C C . TRP A 1 140 ? 27.557 25.972 -2.970 1.00 8.25 140 TRP A C 1
ATOM 1083 O O . TRP A 1 140 ? 28.306 26.972 -3.176 1.00 9.41 140 TRP A O 1
ATOM 1094 N N . ALA A 1 141 ? 26.226 25.939 -3.344 1.00 8.99 141 ALA A N 1
ATOM 1095 C CA . ALA A 1 141 ? 25.548 27.079 -4.001 1.00 9.25 141 ALA A CA 1
ATOM 1096 C C . ALA A 1 141 ? 24.209 27.380 -3.203 1.00 8.46 141 ALA A C 1
ATOM 1097 O O . ALA A 1 141 ? 23.757 26.533 -2.351 1.00 9.66 141 ALA A O 1
ATOM 1099 N N . PHE A 1 142 ? 23.593 28.564 -3.477 1.00 8.87 142 PHE A N 1
ATOM 1100 C CA . PHE A 1 142 ? 22.518 29.113 -2.564 1.00 8.70 142 PHE A CA 1
ATOM 1101 C C . PHE A 1 142 ? 21.262 29.539 -3.431 1.00 8.76 142 PHE A C 1
ATOM 1102 O O . PHE A 1 142 ? 21.438 30.194 -4.506 1.00 10.19 142 PHE A O 1
ATOM 1110 N N . GLU A 1 143 ? 20.026 29.209 -2.962 1.00 9.31 143 GLU A N 1
ATOM 1111 C CA . GLU A 1 143 ? 18.727 29.679 -3.553 1.00 9.31 143 GLU A CA 1
ATOM 1112 C C . GLU A 1 143 ? 17.977 30.567 -2.499 1.00 9.10 143 GLU A C 1
ATOM 1113 O O . GLU A 1 143 ? 17.664 30.061 -1.381 1.00 9.76 143 GLU A O 1
ATOM 1119 N N A SER A 1 144 ? 17.698 31.852 -2.817 0.70 9.44 144 SER A N 1
ATOM 1120 N N B SER A 1 144 ? 17.686 31.836 -2.823 0.30 9.93 144 SER A N 1
ATOM 1121 C CA A SER A 1 144 ? 16.977 32.720 -1.812 0.70 9.86 144 SER A CA 1
ATOM 1122 C CA B SER A 1 144 ? 16.957 32.703 -1.844 0.30 10.55 144 SER A CA 1
ATOM 1123 C C A SER A 1 144 ? 15.541 32.166 -1.523 0.70 10.21 144 SER A C 1
ATOM 1124 C C B SER A 1 144 ? 15.528 32.184 -1.516 0.30 10.70 144 SER A C 1
ATOM 1125 O O A SER A 1 144 ? 14.840 31.649 -2.448 0.70 11.11 144 SER A O 1
ATOM 1126 O O B SER A 1 144 ? 14.842 31.646 -2.413 0.30 11.57 144 SER A O 1
ATOM 1131 N N . VAL A 1 145 ? 15.089 32.321 -0.265 1.00 11.07 145 VAL A N 1
ATOM 1132 C CA . VAL A 1 145 ? 13.698 31.996 0.181 1.00 12.21 145 VAL A CA 1
ATOM 1133 C C . VAL A 1 145 ? 12.840 33.309 0.185 1.00 14.44 145 VAL A C 1
ATOM 1134 O O . VAL A 1 145 ? 13.210 34.284 0.834 1.00 16.20 145 VAL A O 1
ATOM 1138 N N . SER A 1 146 ? 11.724 33.294 -0.537 1.00 17.75 146 SER A N 1
ATOM 1139 C CA . SER A 1 146 ? 10.845 34.455 -0.613 1.00 25.25 146 SER A CA 1
ATOM 1140 C C . SER A 1 146 ? 9.724 34.367 0.418 1.00 31.34 146 SER A C 1
ATOM 1141 O O . SER A 1 146 ? 8.698 33.731 0.180 1.00 36.67 146 SER A O 1
ATOM 1144 N N . ALA A 1 147 ? 9.928 35.011 1.562 0.00 30.00 147 ALA A N 1
ATOM 1145 C CA . ALA A 1 147 ? 8.936 35.008 2.630 0.00 30.00 147 ALA A CA 1
ATOM 1146 C C . ALA A 1 147 ? 7.762 35.922 2.295 0.00 30.00 147 ALA A C 1
ATOM 1147 O O . ALA A 1 147 ? 7.894 37.146 2.304 0.00 30.00 147 ALA A O 1
ATOM 1149 N N . VAL A 1 148 ? 6.615 35.319 1.998 0.00 30.00 148 VAL A N 1
ATOM 1150 C CA . VAL A 1 148 ? 5.417 36.078 1.659 0.00 30.00 148 VAL A CA 1
ATOM 1151 C C . VAL A 1 148 ? 4.259 35.150 1.305 0.00 30.00 148 VAL A C 1
ATOM 1152 O O . VAL A 1 148 ? 3.098 35.557 1.320 0.00 30.00 148 VAL A O 1
ATOM 1157 N N . SER B 1 1 ? 30.719 36.998 29.044 1.00 29.27 1 SER B N 1
ATOM 1158 C CA A SER B 1 1 ? 31.329 37.660 27.870 0.50 25.36 1 SER B CA 1
ATOM 1159 C CA B SER B 1 1 ? 31.379 37.670 27.865 0.50 25.95 1 SER B CA 1
ATOM 1160 C C . SER B 1 1 ? 31.400 39.228 28.028 1.00 24.01 1 SER B C 1
ATOM 1161 O O . SER B 1 1 ? 30.448 39.807 28.662 1.00 26.35 1 SER B O 1
ATOM 1166 N N . ILE B 1 2 ? 32.422 39.946 27.494 1.00 17.85 2 ILE B N 1
ATOM 1167 C CA A ILE B 1 2 ? 32.441 41.513 27.453 0.50 16.43 2 ILE B CA 1
ATOM 1168 C CA B ILE B 1 2 ? 32.443 41.433 27.501 0.50 15.69 2 ILE B CA 1
ATOM 1169 C C . ILE B 1 2 ? 31.269 42.005 26.571 1.00 14.10 2 ILE B C 1
ATOM 1170 O O . ILE B 1 2 ? 31.133 41.582 25.372 1.00 14.89 2 ILE B O 1
ATOM 1179 N N . THR B 1 3 ? 30.400 42.948 27.095 1.00 15.46 3 THR B N 1
ATOM 1180 C CA A THR B 1 3 ? 29.243 43.541 26.353 0.50 16.01 3 THR B CA 1
ATOM 1181 C CA B THR B 1 3 ? 29.283 43.423 26.219 0.50 15.87 3 THR B CA 1
ATOM 1182 C C . THR B 1 3 ? 29.765 44.471 25.202 1.00 14.58 3 THR B C 1
ATOM 1183 O O . THR B 1 3 ? 30.761 45.244 25.437 1.00 15.84 3 THR B O 1
ATOM 1190 N N . PRO B 1 4 ? 29.116 44.513 23.982 1.00 14.07 4 PRO B N 1
ATOM 1191 C CA . PRO B 1 4 ? 29.538 45.567 22.942 1.00 14.64 4 PRO B CA 1
ATOM 1192 C C . PRO B 1 4 ? 29.516 46.999 23.509 1.00 13.74 4 PRO B C 1
ATOM 1193 O O . PRO B 1 4 ? 28.583 47.407 24.318 1.00 15.81 4 PRO B O 1
ATOM 1197 N N . GLY B 1 5 ? 30.500 47.808 23.072 1.00 12.34 5 GLY B N 1
ATOM 1198 C CA . GLY B 1 5 ? 30.590 49.242 23.555 1.00 13.07 5 GLY B CA 1
ATOM 1199 C C . GLY B 1 5 ? 32.063 49.745 23.351 1.00 9.53 5 GLY B C 1
ATOM 1200 O O . GLY B 1 5 ? 32.933 49.043 22.731 1.00 10.67 5 GLY B O 1
ATOM 1201 N N . THR B 1 6 ? 32.348 50.957 23.911 1.00 9.44 6 THR B N 1
ATOM 1202 C CA . THR B 1 6 ? 33.674 51.630 23.786 1.00 8.89 6 THR B CA 1
ATOM 1203 C C . THR B 1 6 ? 34.408 51.630 25.173 1.00 8.35 6 THR B C 1
ATOM 1204 O O . THR B 1 6 ? 33.788 51.949 26.240 1.00 9.45 6 THR B O 1
ATOM 1208 N N . TYR B 1 7 ? 35.726 51.226 25.127 1.00 8.39 7 TYR B N 1
ATOM 1209 C CA . TYR B 1 7 ? 36.534 50.938 26.372 1.00 8.36 7 TYR B CA 1
ATOM 1210 C C . TYR B 1 7 ? 37.989 51.468 26.276 1.00 7.98 7 TYR B C 1
ATOM 1211 O O . TYR B 1 7 ? 38.638 51.493 25.157 1.00 9.29 7 TYR B O 1
ATOM 1220 N N . ASN B 1 8 ? 38.570 51.805 27.482 1.00 7.88 8 ASN B N 1
ATOM 1221 C CA . ASN B 1 8 ? 40.076 51.714 27.671 1.00 8.38 8 ASN B CA 1
ATOM 1222 C C . ASN B 1 8 ? 40.411 50.231 28.062 1.00 7.73 8 ASN B C 1
ATOM 1223 O O . ASN B 1 8 ? 39.573 49.518 28.697 1.00 8.63 8 ASN B O 1
ATOM 1228 N N . ILE B 1 9 ? 41.637 49.767 27.658 1.00 8.32 9 ILE B N 1
ATOM 1229 C CA . ILE B 1 9 ? 42.058 48.333 27.863 1.00 8.42 9 ILE B CA 1
ATOM 1230 C C . ILE B 1 9 ? 43.490 48.364 28.533 1.00 8.06 9 ILE B C 1
ATOM 1231 O O . ILE B 1 9 ? 44.481 48.828 27.869 1.00 8.70 9 ILE B O 1
ATOM 1236 N N . THR B 1 10 ? 43.568 47.928 29.827 1.00 8.57 10 THR B N 1
ATOM 1237 C CA . THR B 1 10 ? 44.850 47.994 30.625 1.00 8.36 10 THR B CA 1
ATOM 1238 C C . THR B 1 10 ? 45.421 46.538 30.812 1.00 8.09 10 THR B C 1
ATOM 1239 O O . THR B 1 10 ? 44.713 45.512 30.928 1.00 8.90 10 THR B O 1
ATOM 1243 N N . ASN B 1 11 ? 46.822 46.486 30.866 1.00 8.87 11 ASN B N 1
ATOM 1244 C CA . ASN B 1 11 ? 47.495 45.192 31.094 1.00 8.42 11 ASN B CA 1
ATOM 1245 C C . ASN B 1 11 ? 47.442 44.783 32.623 1.00 8.66 11 ASN B C 1
ATOM 1246 O O . ASN B 1 11 ? 47.475 45.669 33.526 1.00 9.35 11 ASN B O 1
ATOM 1251 N N . VAL B 1 12 ? 47.367 43.428 32.898 1.00 9.06 12 VAL B N 1
ATOM 1252 C CA . VAL B 1 12 ? 47.324 42.936 34.337 1.00 9.37 12 VAL B CA 1
ATOM 1253 C C . VAL B 1 12 ? 48.794 42.919 34.990 1.00 9.73 12 VAL B C 1
ATOM 1254 O O . VAL B 1 12 ? 48.972 43.317 36.172 1.00 11.18 12 VAL B O 1
ATOM 1258 N N . ALA B 1 13 ? 49.817 42.464 34.205 1.00 9.98 13 ALA B N 1
ATOM 1259 C CA . ALA B 1 13 ? 51.269 42.535 34.761 1.00 10.36 13 ALA B CA 1
ATOM 1260 C C . ALA B 1 13 ? 51.674 44.014 35.032 1.00 10.13 13 ALA B C 1
ATOM 1261 O O . ALA B 1 13 ? 52.352 44.296 36.087 1.00 11.49 13 ALA B O 1
ATOM 1263 N N . TYR B 1 14 ? 51.347 44.934 34.073 1.00 9.75 14 TYR B N 1
ATOM 1264 C CA . TYR B 1 14 ? 51.824 46.351 34.053 1.00 10.85 14 TYR B CA 1
ATOM 1265 C C . TYR B 1 14 ? 50.596 47.295 34.079 1.00 9.89 14 TYR B C 1
ATOM 1266 O O . TYR B 1 14 ? 50.059 47.734 33.008 1.00 9.73 14 TYR B O 1
ATOM 1275 N N . THR B 1 15 ? 50.058 47.611 35.343 1.00 10.63 15 THR B N 1
ATOM 1276 C CA . THR B 1 15 ? 48.740 48.247 35.476 1.00 10.66 15 THR B CA 1
ATOM 1277 C C . THR B 1 15 ? 48.744 49.796 35.041 1.00 10.42 15 THR B C 1
ATOM 1278 O O . THR B 1 15 ? 47.629 50.379 34.853 1.00 11.76 15 THR B O 1
ATOM 1282 N N . ASN B 1 16 ? 49.954 50.383 34.876 1.00 10.56 16 ASN B N 1
ATOM 1283 C CA . ASN B 1 16 ? 50.127 51.775 34.339 1.00 11.64 16 ASN B CA 1
ATOM 1284 C C . ASN B 1 16 ? 50.216 51.806 32.764 1.00 10.18 16 ASN B C 1
ATOM 1285 O O . ASN B 1 16 ? 50.616 52.876 32.212 1.00 11.02 16 ASN B O 1
ATOM 1290 N N . ARG B 1 17 ? 49.853 50.693 32.061 1.00 9.52 17 ARG B N 1
ATOM 1291 C CA . ARG B 1 17 ? 49.911 50.621 30.556 1.00 9.25 17 ARG B CA 1
ATOM 1292 C C . ARG B 1 17 ? 48.552 50.297 29.863 1.00 8.51 17 ARG B C 1
ATOM 1293 O O . ARG B 1 17 ? 47.915 49.258 30.163 1.00 10.06 17 ARG B O 1
ATOM 1301 N N . LEU B 1 18 ? 48.116 51.213 28.964 1.00 8.76 18 LEU B N 1
ATOM 1302 C CA . LEU B 1 18 ? 46.907 51.070 28.061 1.00 8.93 18 LEU B CA 1
ATOM 1303 C C . LEU B 1 18 ? 47.370 50.606 26.628 1.00 8.11 18 LEU B C 1
ATOM 1304 O O . LEU B 1 18 ? 48.464 51.030 26.122 1.00 9.12 18 LEU B O 1
ATOM 1309 N N . ILE B 1 19 ? 46.470 49.871 25.918 1.00 8.15 19 ILE B N 1
ATOM 1310 C CA . ILE B 1 19 ? 46.637 49.611 24.431 1.00 8.10 19 ILE B CA 1
ATOM 1311 C C . ILE B 1 19 ? 46.473 51.025 23.673 1.00 7.74 19 ILE B C 1
ATOM 1312 O O . ILE B 1 19 ? 45.461 51.742 23.866 1.00 8.28 19 ILE B O 1
ATOM 1317 N N . ASP B 1 20 ? 47.505 51.358 22.831 1.00 8.42 20 ASP B N 1
ATOM 1318 C CA . ASP B 1 20 ? 47.647 52.739 22.236 1.00 8.63 20 ASP B CA 1
ATOM 1319 C C . ASP B 1 20 ? 48.113 52.618 20.710 1.00 7.91 20 ASP B C 1
ATOM 1320 O O . ASP B 1 20 ? 49.060 51.863 20.426 1.00 8.89 20 ASP B O 1
ATOM 1325 N N . LEU B 1 21 ? 47.406 53.376 19.819 1.00 8.43 21 LEU B N 1
ATOM 1326 C CA . LEU B 1 21 ? 47.866 53.475 18.376 1.00 8.70 21 LEU B CA 1
ATOM 1327 C C . LEU B 1 21 ? 48.884 54.672 18.233 1.00 8.97 21 LEU B C 1
ATOM 1328 O O . LEU B 1 21 ? 48.491 55.878 18.417 1.00 9.44 21 LEU B O 1
ATOM 1333 N N . THR B 1 22 ? 50.175 54.331 17.861 1.00 9.25 22 THR B N 1
ATOM 1334 C CA . THR B 1 22 ? 51.286 55.313 17.873 1.00 10.01 22 THR B CA 1
ATOM 1335 C C . THR B 1 22 ? 50.914 56.647 17.117 1.00 9.81 22 THR B C 1
ATOM 1336 O O . THR B 1 22 ? 50.574 56.652 15.907 1.00 10.81 22 THR B O 1
ATOM 1340 N N . GLY B 1 23 ? 51.071 57.787 17.865 1.00 11.51 23 GLY B N 1
ATOM 1341 C CA . GLY B 1 23 ? 50.997 59.150 17.210 1.00 12.03 23 GLY B CA 1
ATOM 1342 C C . GLY B 1 23 ? 49.606 59.501 16.601 1.00 11.10 23 GLY B C 1
ATOM 1343 O O . GLY B 1 23 ? 49.529 60.461 15.764 1.00 12.75 23 GLY B O 1
ATOM 1344 N N . SER B 1 24 ? 48.523 58.742 16.929 1.00 10.56 24 SER B N 1
ATOM 1345 C CA . SER B 1 24 ? 47.198 58.972 16.289 1.00 11.16 24 SER B CA 1
ATOM 1346 C C . SER B 1 24 ? 47.302 58.907 14.701 1.00 11.08 24 SER B C 1
ATOM 1347 O O . SER B 1 24 ? 46.539 59.605 13.990 1.00 12.58 24 SER B O 1
ATOM 1350 N N . ASN B 1 25 ? 48.186 58.006 14.183 1.00 11.20 25 ASN B N 1
ATOM 1351 C CA . ASN B 1 25 ? 48.472 58.008 12.670 1.00 10.93 25 ASN B CA 1
ATOM 1352 C C . ASN B 1 25 ? 47.549 56.980 11.937 1.00 10.55 25 ASN B C 1
ATOM 1353 O O . ASN B 1 25 ? 47.533 55.764 12.344 1.00 10.70 25 ASN B O 1
ATOM 1358 N N . PRO B 1 26 ? 46.755 57.405 10.873 1.00 11.08 26 PRO B N 1
ATOM 1359 C CA . PRO B 1 26 ? 45.870 56.448 10.117 1.00 10.84 26 PRO B CA 1
ATOM 1360 C C . PRO B 1 26 ? 46.608 55.474 9.140 1.00 10.36 26 PRO B C 1
ATOM 1361 O O . PRO B 1 26 ? 45.967 54.568 8.550 1.00 11.61 26 PRO B O 1
ATOM 1365 N N . ALA B 1 27 ? 47.963 55.678 8.893 1.00 10.97 27 ALA B N 1
ATOM 1366 C CA . ALA B 1 27 ? 48.677 54.857 7.856 1.00 10.43 27 ALA B CA 1
ATOM 1367 C C . ALA B 1 27 ? 48.686 53.318 8.185 1.00 10.09 27 ALA B C 1
ATOM 1368 O O . ALA B 1 27 ? 48.806 52.877 9.387 1.00 10.22 27 ALA B O 1
ATOM 1370 N N . GLU B 1 28 ? 48.637 52.500 7.103 1.00 10.23 28 GLU B N 1
ATOM 1371 C CA . GLU B 1 28 ? 48.935 51.025 7.196 1.00 10.15 28 GLU B CA 1
ATOM 1372 C C . GLU B 1 28 ? 50.298 50.822 7.937 1.00 9.65 28 GLU B C 1
ATOM 1373 O O . GLU B 1 28 ? 51.255 51.582 7.688 1.00 10.54 28 GLU B O 1
ATOM 1379 N N . ASN B 1 29 ? 50.398 49.746 8.770 1.00 10.59 29 ASN B N 1
ATOM 1380 C CA . ASN B 1 29 ? 51.670 49.314 9.403 1.00 11.04 29 ASN B CA 1
ATOM 1381 C C . ASN B 1 29 ? 52.169 50.296 10.550 1.00 10.45 29 ASN B C 1
ATOM 1382 O O . ASN B 1 29 ? 53.297 50.088 11.067 1.00 13.27 29 ASN B O 1
ATOM 1387 N N . THR B 1 30 ? 51.306 51.221 11.018 1.00 9.88 30 THR B N 1
ATOM 1388 C CA . THR B 1 30 ? 51.548 52.017 12.266 1.00 9.87 30 THR B CA 1
ATOM 1389 C C . THR B 1 30 ? 51.531 51.010 13.509 1.00 9.09 30 THR B C 1
ATOM 1390 O O . THR B 1 30 ? 50.567 50.222 13.652 1.00 9.67 30 THR B O 1
ATOM 1394 N N . LEU B 1 31 ? 52.589 51.061 14.394 1.00 9.49 31 LEU B N 1
ATOM 1395 C CA . LEU B 1 31 ? 52.658 50.054 15.513 1.00 9.17 31 LEU B CA 1
ATOM 1396 C C . LEU B 1 31 ? 51.590 50.319 16.627 1.00 8.84 31 LEU B C 1
ATOM 1397 O O . LEU B 1 31 ? 51.323 51.517 17.040 1.00 9.39 31 LEU B O 1
ATOM 1402 N N . ILE B 1 32 ? 51.024 49.190 17.165 1.00 8.60 32 ILE B N 1
ATOM 1403 C CA . ILE B 1 32 ? 50.206 49.201 18.442 1.00 8.86 32 ILE B CA 1
ATOM 1404 C C . ILE B 1 32 ? 51.181 48.881 19.631 1.00 8.09 32 ILE B C 1
ATOM 1405 O O . ILE B 1 32 ? 51.973 47.902 19.565 1.00 9.11 32 ILE B O 1
ATOM 1410 N N . ILE B 1 33 ? 51.121 49.768 20.695 1.00 8.56 33 ILE B N 1
ATOM 1411 C CA . ILE B 1 33 ? 52.140 49.804 21.801 1.00 8.73 33 ILE B CA 1
ATOM 1412 C C . ILE B 1 33 ? 51.399 49.846 23.195 1.00 8.39 33 ILE B C 1
ATOM 1413 O O . ILE B 1 33 ? 50.189 50.242 23.304 1.00 9.04 33 ILE B O 1
ATOM 1418 N N . GLY B 1 34 ? 52.182 49.517 24.286 1.00 8.59 34 GLY B N 1
ATOM 1419 C CA . GLY B 1 34 ? 51.722 49.843 25.687 1.00 8.75 34 GLY B CA 1
ATOM 1420 C C . GLY B 1 34 ? 52.170 51.320 26.077 1.00 9.01 34 GLY B C 1
ATOM 1421 O O . GLY B 1 34 ? 53.369 51.710 25.815 1.00 10.09 34 GLY B O 1
ATOM 1422 N N . HIS B 1 35 ? 51.272 52.108 26.700 1.00 9.00 35 HIS B N 1
ATOM 1423 C CA . HIS B 1 35 ? 51.639 53.528 27.062 1.00 9.46 35 HIS B CA 1
ATOM 1424 C C . HIS B 1 35 ? 50.801 54.047 28.282 1.00 9.63 35 HIS B C 1
ATOM 1425 O O . HIS B 1 35 ? 49.600 53.706 28.430 1.00 9.75 35 HIS B O 1
ATOM 1432 N N . HIS B 1 36 ? 51.432 54.932 29.114 1.00 10.45 36 HIS B N 1
ATOM 1433 C CA . HIS B 1 36 ? 50.705 55.651 30.199 1.00 10.57 36 HIS B CA 1
ATOM 1434 C C . HIS B 1 36 ? 49.431 56.385 29.607 1.00 10.50 36 HIS B C 1
ATOM 1435 O O . HIS B 1 36 ? 49.500 56.924 28.442 1.00 10.41 36 HIS B O 1
ATOM 1442 N N . LEU B 1 37 ? 48.344 56.518 30.432 1.00 10.97 37 LEU B N 1
ATOM 1443 C CA . LEU B 1 37 ? 47.138 57.314 30.083 1.00 11.03 37 LEU B CA 1
ATOM 1444 C C . LEU B 1 37 ? 47.618 58.750 29.538 1.00 11.59 37 LEU B C 1
ATOM 1445 O O . LEU B 1 37 ? 48.450 59.419 30.197 1.00 13.29 37 LEU B O 1
ATOM 1450 N N . ASN B 1 38 ? 46.990 59.199 28.400 1.00 11.85 38 ASN B N 1
ATOM 1451 C CA . ASN B 1 38 ? 47.442 60.503 27.755 1.00 12.89 38 ASN B CA 1
ATOM 1452 C C . ASN B 1 38 ? 46.441 61.660 27.919 1.00 13.67 38 ASN B C 1
ATOM 1453 O O . ASN B 1 38 ? 46.730 62.792 27.355 1.00 15.64 38 ASN B O 1
ATOM 1458 N N . LYS B 1 39 ? 45.341 61.508 28.687 1.00 13.70 39 LYS B N 1
ATOM 1459 C CA . LYS B 1 39 ? 44.352 62.611 28.990 1.00 14.46 39 LYS B CA 1
ATOM 1460 C C . LYS B 1 39 ? 43.470 62.107 30.160 1.00 14.22 39 LYS B C 1
ATOM 1461 O O . LYS B 1 39 ? 43.027 60.944 30.161 1.00 14.27 39 LYS B O 1
ATOM 1467 N N . THR B 1 40 ? 43.120 63.016 31.151 1.00 16.46 40 THR B N 1
ATOM 1468 C CA A THR B 1 40 ? 42.152 62.606 32.203 0.50 17.57 40 THR B CA 1
ATOM 1469 C CA B THR B 1 40 ? 42.177 62.701 32.249 0.50 17.93 40 THR B CA 1
ATOM 1470 C C . THR B 1 40 ? 40.691 62.888 31.727 1.00 16.40 40 THR B C 1
ATOM 1471 O O . THR B 1 40 ? 40.411 63.956 31.150 1.00 17.99 40 THR B O 1
ATOM 1478 N N . PRO B 1 41 ? 39.698 61.918 31.994 1.00 15.87 41 PRO B N 1
ATOM 1479 C CA . PRO B 1 41 ? 39.905 60.589 32.756 1.00 16.48 41 PRO B CA 1
ATOM 1480 C C . PRO B 1 41 ? 40.086 59.352 31.822 1.00 14.14 41 PRO B C 1
ATOM 1481 O O . PRO B 1 41 ? 40.459 58.259 32.347 1.00 15.28 41 PRO B O 1
ATOM 1485 N N . SER B 1 42 ? 39.851 59.519 30.475 1.00 13.07 42 SER B N 1
ATOM 1486 C CA . SER B 1 42 ? 39.680 58.344 29.533 1.00 12.75 42 SER B CA 1
ATOM 1487 C C . SER B 1 42 ? 40.534 58.432 28.234 1.00 11.40 42 SER B C 1
ATOM 1488 O O . SER B 1 42 ? 40.246 57.704 27.218 1.00 11.82 42 SER B O 1
ATOM 1491 N N . GLY B 1 43 ? 41.599 59.276 28.197 1.00 11.74 43 GLY B N 1
ATOM 1492 C CA . GLY B 1 43 ? 42.524 59.353 27.008 1.00 12.01 43 GLY B CA 1
ATOM 1493 C C . GLY B 1 43 ? 41.944 60.200 25.849 1.00 11.24 43 GLY B C 1
ATOM 1494 O O . GLY B 1 43 ? 40.733 60.617 25.844 1.00 12.33 43 GLY B O 1
ATOM 1495 N N . TYR B 1 44 ? 42.851 60.459 24.829 1.00 11.69 44 TYR B N 1
ATOM 1496 C CA . TYR B 1 44 ? 42.446 60.881 23.464 1.00 11.59 44 TYR B CA 1
ATOM 1497 C C . TYR B 1 44 ? 41.867 59.621 22.693 1.00 10.39 44 TYR B C 1
ATOM 1498 O O . TYR B 1 44 ? 41.911 58.436 23.204 1.00 10.42 44 TYR B O 1
ATOM 1507 N N . GLY B 1 45 ? 41.374 59.854 21.445 1.00 10.84 45 GLY B N 1
ATOM 1508 C CA . GLY B 1 45 ? 40.738 58.775 20.635 1.00 10.17 45 GLY B CA 1
ATOM 1509 C C . GLY B 1 45 ? 41.658 57.598 20.199 1.00 9.36 45 GLY B C 1
ATOM 1510 O O . GLY B 1 45 ? 41.130 56.528 19.801 1.00 10.27 45 GLY B O 1
ATOM 1511 N N . ASN B 1 46 ? 43.023 57.766 20.309 1.00 9.59 46 ASN B N 1
ATOM 1512 C CA . ASN B 1 46 ? 43.985 56.689 19.979 1.00 9.25 46 ASN B CA 1
ATOM 1513 C C . ASN B 1 46 ? 44.183 55.649 21.166 1.00 8.71 46 ASN B C 1
ATOM 1514 O O . ASN B 1 46 ? 44.950 54.658 21.008 1.00 9.16 46 ASN B O 1
ATOM 1519 N N . GLN B 1 47 ? 43.512 55.914 22.340 1.00 8.75 47 GLN B N 1
ATOM 1520 C CA . GLN B 1 47 ? 43.514 54.987 23.533 1.00 8.69 47 GLN B CA 1
ATOM 1521 C C . GLN B 1 47 ? 42.050 54.461 23.845 1.00 8.14 47 GLN B C 1
ATOM 1522 O O . GLN B 1 47 ? 41.839 53.818 24.922 1.00 8.79 47 GLN B O 1
ATOM 1528 N N . GLN B 1 48 ? 41.078 54.742 22.923 1.00 8.55 48 GLN B N 1
ATOM 1529 C CA . GLN B 1 48 ? 39.618 54.298 23.111 1.00 8.40 48 GLN B CA 1
ATOM 1530 C C . GLN B 1 48 ? 39.287 53.306 21.932 1.00 8.09 48 GLN B C 1
ATOM 1531 O O . GLN B 1 48 ? 39.522 53.670 20.737 1.00 9.44 48 GLN B O 1
ATOM 1537 N N . TRP B 1 49 ? 38.736 52.119 22.310 1.00 8.25 49 TRP B N 1
ATOM 1538 C CA . TRP B 1 49 ? 38.537 50.994 21.327 1.00 8.16 49 TRP B CA 1
ATOM 1539 C C . TRP B 1 49 ? 37.018 50.570 21.371 1.00 8.07 49 TRP B C 1
ATOM 1540 O O . TRP B 1 49 ? 36.468 50.194 22.450 1.00 9.12 49 TRP B O 1
ATOM 1551 N N . THR B 1 50 ? 36.378 50.614 20.145 1.00 8.55 50 THR B N 1
ATOM 1552 C CA . THR B 1 50 ? 34.943 50.171 19.969 1.00 8.81 50 THR B CA 1
ATOM 1553 C C . THR B 1 50 ? 34.941 48.640 19.588 1.00 8.51 50 THR B C 1
ATOM 1554 O O . THR B 1 50 ? 35.576 48.221 18.548 1.00 9.08 50 THR B O 1
ATOM 1558 N N . LEU B 1 51 ? 34.264 47.840 20.434 1.00 8.70 51 LEU B N 1
ATOM 1559 C CA A LEU B 1 51 ? 34.126 46.348 20.255 0.70 8.62 51 LEU B CA 1
ATOM 1560 C CA B LEU B 1 51 ? 34.085 46.360 20.243 0.30 9.74 51 LEU B CA 1
ATOM 1561 C C . LEU B 1 51 ? 32.695 46.064 19.596 1.00 8.99 51 LEU B C 1
ATOM 1562 O O . LEU B 1 51 ? 31.634 46.508 20.147 1.00 9.89 51 LEU B O 1
ATOM 1571 N N . VAL B 1 52 ? 32.735 45.345 18.420 1.00 8.97 52 VAL B N 1
ATOM 1572 C CA . VAL B 1 52 ? 31.495 44.848 17.718 1.00 9.22 52 VAL B CA 1
ATOM 1573 C C . VAL B 1 52 ? 31.557 43.266 17.819 1.00 8.58 52 VAL B C 1
ATOM 1574 O O . VAL B 1 52 ? 32.616 42.663 17.471 1.00 9.23 52 VAL B O 1
ATOM 1578 N N . GLN B 1 53 ? 30.451 42.637 18.307 1.00 9.24 53 GLN B N 1
ATOM 1579 C CA . GLN B 1 53 ? 30.381 41.146 18.594 1.00 9.09 53 GLN B CA 1
ATOM 1580 C C . GLN B 1 53 ? 29.471 40.413 17.579 1.00 9.05 53 GLN B C 1
ATOM 1581 O O . GLN B 1 53 ? 28.341 40.931 17.215 1.00 10.43 53 GLN B O 1
ATOM 1587 N N . LEU B 1 54 ? 29.899 39.195 17.133 1.00 8.71 54 LEU B N 1
ATOM 1588 C CA . LEU B 1 54 ? 28.985 38.259 16.373 1.00 8.99 54 LEU B CA 1
ATOM 1589 C C . LEU B 1 54 ? 28.065 37.565 17.449 1.00 8.81 54 LEU B C 1
ATOM 1590 O O . LEU B 1 54 ? 28.566 36.868 18.379 1.00 9.16 54 LEU B O 1
ATOM 1595 N N . PRO B 1 55 ? 26.670 37.800 17.412 1.00 9.90 55 PRO B N 1
ATOM 1596 C CA . PRO B 1 55 ? 25.813 37.331 18.575 1.00 10.26 55 PRO B CA 1
ATOM 1597 C C . PRO B 1 55 ? 25.975 35.810 18.893 1.00 9.82 55 PRO B C 1
ATOM 1598 O O . PRO B 1 55 ? 26.060 34.927 17.947 1.00 10.00 55 PRO B O 1
ATOM 1602 N N . HIS B 1 56 ? 25.968 35.483 20.221 1.00 10.37 56 HIS B N 1
ATOM 1603 C CA . HIS B 1 56 ? 25.975 34.048 20.745 1.00 10.56 56 HIS B CA 1
ATOM 1604 C C . HIS B 1 56 ? 27.363 33.373 20.470 1.00 9.88 56 HIS B C 1
ATOM 1605 O O . HIS B 1 56 ? 27.433 32.079 20.552 1.00 11.81 56 HIS B O 1
ATOM 1612 N N . THR B 1 57 ? 28.430 34.169 20.234 1.00 9.41 57 THR B N 1
ATOM 1613 C CA . THR B 1 57 ? 29.841 33.656 20.093 1.00 9.25 57 THR B CA 1
ATOM 1614 C C . THR B 1 57 ? 30.788 34.607 20.937 1.00 9.32 57 THR B C 1
ATOM 1615 O O . THR B 1 57 ? 30.326 35.683 21.424 1.00 10.61 57 THR B O 1
ATOM 1619 N N . THR B 1 58 ? 32.112 34.216 21.034 1.00 9.41 58 THR B N 1
ATOM 1620 C CA . THR B 1 58 ? 33.149 35.098 21.601 1.00 10.04 58 THR B CA 1
ATOM 1621 C C . THR B 1 58 ? 34.032 35.796 20.517 1.00 8.64 58 THR B C 1
ATOM 1622 O O . THR B 1 58 ? 35.181 36.252 20.834 1.00 9.28 58 THR B O 1
ATOM 1626 N N . ILE B 1 59 ? 33.511 35.941 19.243 1.00 8.61 59 ILE B N 1
ATOM 1627 C CA . ILE B 1 59 ? 34.302 36.555 18.120 1.00 8.60 59 ILE B CA 1
ATOM 1628 C C . ILE B 1 59 ? 33.912 38.098 17.984 1.00 8.00 59 ILE B C 1
ATOM 1629 O O . ILE B 1 59 ? 32.676 38.447 17.929 1.00 8.95 59 ILE B O 1
ATOM 1634 N N . TYR B 1 60 ? 34.954 38.934 17.899 1.00 8.28 60 TYR B N 1
ATOM 1635 C CA . TYR B 1 60 ? 34.814 40.455 17.813 1.00 8.42 60 TYR B CA 1
ATOM 1636 C C . TYR B 1 60 ? 35.790 41.033 16.729 1.00 8.27 60 TYR B C 1
ATOM 1637 O O . TYR B 1 60 ? 36.830 40.427 16.357 1.00 8.67 60 TYR B O 1
ATOM 1646 N N . THR B 1 61 ? 35.432 42.310 16.302 1.00 8.52 61 THR B N 1
ATOM 1647 C CA . THR B 1 61 ? 36.441 43.249 15.751 1.00 8.33 61 THR B CA 1
ATOM 1648 C C . THR B 1 61 ? 36.734 44.386 16.822 1.00 7.91 61 THR B C 1
ATOM 1649 O O . THR B 1 61 ? 35.837 44.701 17.690 1.00 8.63 61 THR B O 1
ATOM 1653 N N . MET B 1 62 ? 37.950 45.012 16.712 1.00 7.99 62 MET B N 1
ATOM 1654 C CA . MET B 1 62 ? 38.366 46.159 17.585 1.00 8.14 62 MET B CA 1
ATOM 1655 C C . MET B 1 62 ? 38.763 47.379 16.646 1.00 7.84 62 MET B C 1
ATOM 1656 O O . MET B 1 62 ? 39.649 47.186 15.748 1.00 9.04 62 MET B O 1
ATOM 1661 N N . GLN B 1 63 ? 38.136 48.580 16.878 1.00 8.39 63 GLN B N 1
ATOM 1662 C CA . GLN B 1 63 ? 38.405 49.778 15.989 1.00 8.70 63 GLN B CA 1
ATOM 1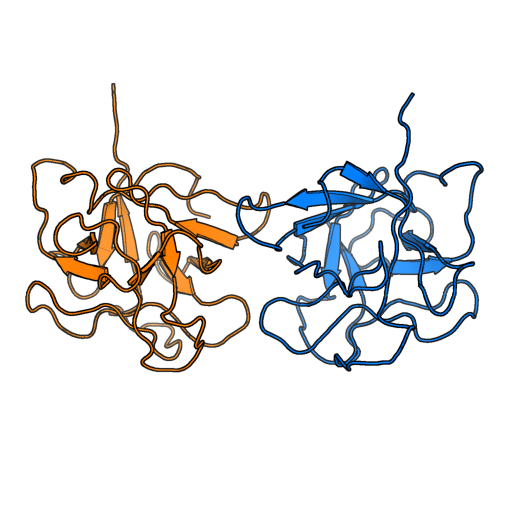663 C C . GLN B 1 63 ? 38.653 51.060 16.900 1.00 8.39 63 GLN B C 1
ATOM 1664 O O . GLN B 1 63 ? 37.771 51.345 17.790 1.00 8.96 63 GLN B O 1
ATOM 1670 N N . ALA B 1 64 ? 3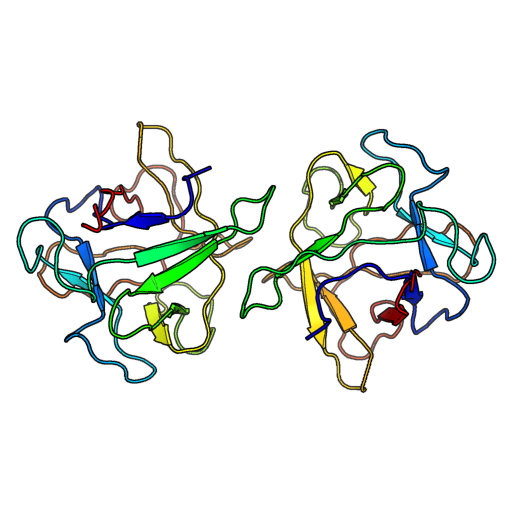9.743 51.802 16.655 1.00 8.40 64 ALA B N 1
ATOM 1671 C CA . ALA B 1 64 ? 39.981 53.047 17.486 1.00 8.86 64 ALA B CA 1
ATOM 1672 C C . ALA B 1 64 ? 38.905 54.113 17.151 1.00 8.92 64 ALA B C 1
ATOM 1673 O O . ALA B 1 64 ? 38.288 54.166 16.040 1.00 9.71 64 ALA B O 1
ATOM 1675 N N . VAL B 1 65 ? 38.652 55.048 18.147 1.00 9.28 65 VAL B N 1
ATOM 1676 C CA . VAL B 1 65 ? 37.681 56.152 17.972 1.00 9.94 65 VAL B CA 1
ATOM 1677 C C . VAL B 1 65 ? 38.205 57.245 16.977 1.00 10.20 65 VAL B C 1
ATOM 1678 O O . VAL B 1 65 ? 37.439 57.790 16.125 1.00 11.92 65 VAL B O 1
ATOM 1682 N N . ASN B 1 66 ? 39.525 57.640 17.096 1.00 10.51 66 ASN B N 1
ATOM 1683 C CA . ASN B 1 66 ? 40.127 58.674 16.170 1.00 11.71 66 ASN B CA 1
ATOM 1684 C C . ASN B 1 66 ? 41.689 58.439 16.126 1.00 10.98 66 ASN B C 1
ATOM 1685 O O . ASN B 1 66 ? 42.356 58.548 17.231 1.00 12.19 66 ASN B O 1
ATOM 1690 N N . PRO B 1 67 ? 42.280 58.166 14.941 1.00 10.97 67 PRO B N 1
ATOM 1691 C CA . PRO B 1 67 ? 41.602 57.861 13.629 1.00 10.72 67 PRO B CA 1
ATOM 1692 C C . PRO B 1 67 ? 40.882 56.469 13.716 1.00 10.27 67 PRO B C 1
ATOM 1693 O O . PRO B 1 67 ? 41.157 55.654 14.661 1.00 11.38 67 PRO B O 1
ATOM 1697 N N . GLN B 1 68 ? 40.017 56.161 12.715 1.00 10.63 68 GLN B N 1
ATOM 1698 C CA . GLN B 1 68 ? 39.163 54.919 12.719 1.00 10.81 68 GLN B CA 1
ATOM 1699 C C . GLN B 1 68 ? 39.897 53.680 12.098 1.00 9.92 68 GLN B C 1
ATOM 1700 O O . GLN B 1 68 ? 39.368 52.923 11.214 1.00 12.03 68 GLN B O 1
ATOM 1706 N N . SER B 1 69 ? 41.132 53.366 12.628 1.00 9.95 69 SER B N 1
ATOM 1707 C CA . SER B 1 69 ? 41.910 52.169 12.217 1.00 9.38 69 SER B CA 1
ATOM 1708 C C . SER B 1 69 ? 41.495 50.922 13.076 1.00 9.19 69 SER B C 1
ATOM 1709 O O . SER B 1 69 ? 41.312 51.014 14.343 1.00 10.14 69 SER B O 1
ATOM 1712 N N . TYR B 1 70 ? 41.405 49.740 12.391 1.00 9.05 70 TYR B N 1
ATOM 1713 C CA . TYR B 1 70 ? 41.192 48.417 13.092 1.00 8.97 70 TYR B CA 1
ATOM 1714 C C . TYR B 1 70 ? 42.565 47.810 13.581 1.00 8.72 70 TYR B C 1
ATOM 1715 O O . TYR B 1 70 ? 43.652 48.041 12.968 1.00 9.79 70 TYR B O 1
ATOM 1724 N N . VAL B 1 71 ? 42.467 46.953 14.669 1.00 8.76 71 VAL B N 1
ATOM 1725 C CA . VAL B 1 71 ? 43.586 46.067 15.058 1.00 8.69 71 VAL B CA 1
ATOM 1726 C C . VAL B 1 71 ? 43.742 44.915 13.986 1.00 8.47 71 VAL B C 1
ATOM 1727 O O . VAL B 1 71 ? 42.748 44.195 13.689 1.00 9.00 71 VAL B O 1
ATOM 1731 N N . ARG B 1 72 ? 45.030 44.713 13.517 1.00 8.72 72 ARG B N 1
ATOM 1732 C CA . ARG B 1 72 ? 45.380 43.652 12.519 1.00 8.71 72 ARG B CA 1
ATOM 1733 C C . ARG B 1 72 ? 46.782 43.045 12.878 1.00 8.43 72 ARG B C 1
ATOM 1734 O O . ARG B 1 72 ? 47.706 43.783 13.328 1.00 9.18 72 ARG B O 1
ATOM 1742 N N . VAL B 1 73 ? 46.957 41.708 12.631 1.00 9.14 73 VAL B N 1
ATOM 1743 C CA . VAL B 1 73 ? 48.328 41.100 12.652 1.00 9.37 73 VAL B CA 1
ATOM 1744 C C . VAL B 1 73 ? 49.061 41.489 11.303 1.00 9.87 73 VAL B C 1
ATOM 1745 O O . VAL B 1 73 ? 48.483 41.267 10.173 1.00 10.60 73 VAL B O 1
ATOM 1749 N N . ARG B 1 74 ? 50.285 42.067 11.398 1.00 10.00 74 ARG B N 1
ATOM 1750 C CA A ARG B 1 74 ? 51.046 42.555 10.193 0.60 10.78 74 ARG B CA 1
ATOM 1751 C CA B ARG B 1 74 ? 51.053 42.563 10.202 0.40 10.94 74 ARG B CA 1
ATOM 1752 C C . ARG B 1 74 ? 51.106 41.451 9.086 1.00 11.18 74 ARG B C 1
ATOM 1753 O O . ARG B 1 74 ? 51.561 40.270 9.349 1.00 11.87 74 ARG B O 1
ATOM 1768 N N . ASP B 1 75 ? 50.697 41.831 7.824 1.00 12.61 75 ASP B N 1
ATOM 1769 C CA . ASP B 1 75 ? 50.754 40.879 6.627 1.00 14.11 75 ASP B CA 1
ATOM 1770 C C . ASP B 1 75 ? 49.891 39.634 6.808 1.00 13.44 75 ASP B C 1
ATOM 1771 O O . ASP B 1 75 ? 50.095 38.618 6.051 1.00 15.65 75 ASP B O 1
ATOM 1776 N N . ASP B 1 76 ? 48.903 39.628 7.779 1.00 12.44 76 ASP B N 1
ATOM 1777 C CA . ASP B 1 76 ? 48.081 38.416 8.075 1.00 12.03 76 ASP B CA 1
ATOM 1778 C C . ASP B 1 76 ? 49.011 37.133 8.376 1.00 12.58 76 ASP B C 1
ATOM 1779 O O . ASP B 1 76 ? 48.594 35.963 8.087 1.00 14.12 76 ASP B O 1
ATOM 1784 N N . ASN B 1 77 ? 50.186 37.378 9.025 1.00 12.94 77 ASN B N 1
ATOM 1785 C CA . ASN B 1 77 ? 51.235 36.311 9.269 1.00 13.16 77 ASN B CA 1
ATOM 1786 C C . ASN B 1 77 ? 51.029 35.734 10.716 1.00 11.90 77 ASN B C 1
ATOM 1787 O O . ASN B 1 77 ? 51.599 36.284 11.709 1.00 12.58 77 ASN B O 1
ATOM 1792 N N . LEU B 1 78 ? 50.168 34.688 10.819 1.00 12.32 78 LEU B N 1
ATOM 1793 C CA . LEU B 1 78 ? 49.645 34.185 12.181 1.00 12.43 78 LEU B CA 1
ATOM 1794 C C . LEU B 1 78 ? 50.683 33.186 12.813 1.00 13.26 78 LEU B C 1
ATOM 1795 O O . LEU B 1 78 ? 50.443 31.928 12.839 1.00 15.14 78 LEU B O 1
ATOM 1800 N N . VAL B 1 79 ? 51.813 33.779 13.296 1.00 13.25 79 VAL B N 1
ATOM 1801 C CA . VAL B 1 79 ? 52.969 32.977 13.893 1.00 14.20 79 VAL B CA 1
ATOM 1802 C C . VAL B 1 79 ? 53.481 33.695 15.201 1.00 12.95 79 VAL B C 1
ATOM 1803 O O . VAL B 1 79 ? 53.304 34.947 15.433 1.00 12.60 79 VAL B O 1
ATOM 1807 N N . ASP B 1 80 ? 54.168 32.856 16.037 1.00 13.95 80 ASP B N 1
ATOM 1808 C CA . ASP B 1 80 ? 54.795 33.397 17.300 1.00 13.01 80 ASP B CA 1
ATOM 1809 C C . ASP B 1 80 ? 55.748 34.608 16.988 1.00 13.42 80 ASP B C 1
ATOM 1810 O O . ASP B 1 80 ? 56.580 34.541 15.993 1.00 15.18 80 ASP B O 1
ATOM 1815 N N . GLY B 1 81 ? 55.594 35.717 17.776 1.00 12.69 81 GLY B N 1
ATOM 1816 C CA . GLY B 1 81 ? 56.458 36.921 17.675 1.00 13.10 81 GLY B CA 1
ATOM 1817 C C . GLY B 1 81 ? 55.946 38.026 16.677 1.00 11.78 81 GLY B C 1
ATOM 1818 O O . GLY B 1 81 ? 56.541 39.138 16.609 1.00 12.82 81 GLY B O 1
ATOM 1819 N N . ALA B 1 82 ? 54.862 37.723 15.862 1.00 11.78 82 ALA B N 1
ATOM 1820 C CA . ALA B 1 82 ? 54.403 38.708 14.817 1.00 11.41 82 ALA B CA 1
ATOM 1821 C C . ALA B 1 82 ? 53.864 40.044 15.478 1.00 10.49 82 ALA B C 1
ATOM 1822 O O . ALA B 1 82 ? 53.203 40.033 16.570 1.00 10.88 82 ALA B O 1
ATOM 1824 N N . ALA B 1 83 ? 54.111 41.195 14.755 1.00 10.90 83 ALA B N 1
ATOM 1825 C CA . ALA B 1 83 ? 53.691 42.535 15.218 1.00 10.46 83 ALA B CA 1
ATOM 1826 C C . ALA B 1 83 ? 52.110 42.742 15.096 1.00 9.46 83 ALA B C 1
ATOM 1827 O O . ALA B 1 83 ? 51.487 42.326 14.077 1.00 10.88 83 ALA B O 1
ATOM 1829 N N . LEU B 1 84 ? 51.534 43.483 16.098 1.00 9.20 84 LEU B N 1
ATOM 1830 C CA . LEU B 1 84 ? 50.164 44.091 15.973 1.00 8.89 84 LEU B CA 1
ATOM 1831 C C . LEU B 1 84 ? 50.328 45.588 15.411 1.00 8.51 84 LEU B C 1
ATOM 1832 O O . LEU B 1 84 ? 51.207 46.362 15.884 1.00 8.96 84 LEU B O 1
ATOM 1837 N N . VAL B 1 85 ? 49.429 45.922 14.441 1.00 8.71 85 VAL B N 1
ATOM 1838 C CA . VAL B 1 85 ? 49.461 47.245 13.720 1.00 8.97 85 VAL B CA 1
ATOM 1839 C C . VAL B 1 85 ? 47.980 47.751 13.486 1.00 8.42 85 VAL B C 1
ATOM 1840 O O . VAL B 1 85 ? 46.996 46.971 13.548 1.00 9.37 85 VAL B O 1
ATOM 1844 N N . GLY B 1 86 ? 47.880 49.091 13.146 1.00 9.09 86 GLY B N 1
ATOM 1845 C CA . GLY B 1 86 ? 46.620 49.647 12.649 1.00 9.07 86 GLY B CA 1
ATOM 1846 C C . GLY B 1 86 ? 46.448 49.481 11.094 1.00 9.30 86 GLY B C 1
ATOM 1847 O O . GLY B 1 86 ? 47.456 49.544 10.307 1.00 11.36 86 GLY B O 1
ATOM 1848 N N . SER B 1 87 ? 45.154 49.266 10.637 1.00 9.22 87 SER B N 1
ATOM 1849 C CA . SER B 1 87 ? 44.867 49.042 9.178 1.00 9.22 87 SER B CA 1
ATOM 1850 C C . SER B 1 87 ? 43.402 49.423 8.836 1.00 9.38 87 SER B C 1
ATOM 1851 O O . SER B 1 87 ? 42.460 49.425 9.730 1.00 10.47 87 SER B O 1
ATOM 1854 N N . GLN B 1 88 ? 43.124 49.633 7.514 1.00 9.91 88 GLN B N 1
ATOM 1855 C CA . GLN B 1 88 ? 41.686 49.759 6.995 1.00 10.05 88 GLN B CA 1
ATOM 1856 C C . GLN B 1 88 ? 40.917 48.399 7.109 1.00 10.64 88 GLN B C 1
ATOM 1857 O O . GLN B 1 88 ? 39.610 48.478 7.034 1.00 12.56 88 GLN B O 1
ATOM 1863 N N . GLN B 1 89 ? 41.573 47.236 7.305 1.00 10.68 89 GLN B N 1
ATOM 1864 C CA . GLN B 1 89 ? 40.884 45.898 7.401 1.00 13.20 89 GLN B CA 1
ATOM 1865 C C . GLN B 1 89 ? 41.249 45.220 8.784 1.00 10.99 89 GLN B C 1
ATOM 1866 O O . GLN B 1 89 ? 42.493 45.188 9.149 1.00 12.14 89 GLN B O 1
ATOM 1872 N N . PRO B 1 90 ? 40.287 44.591 9.493 1.00 9.9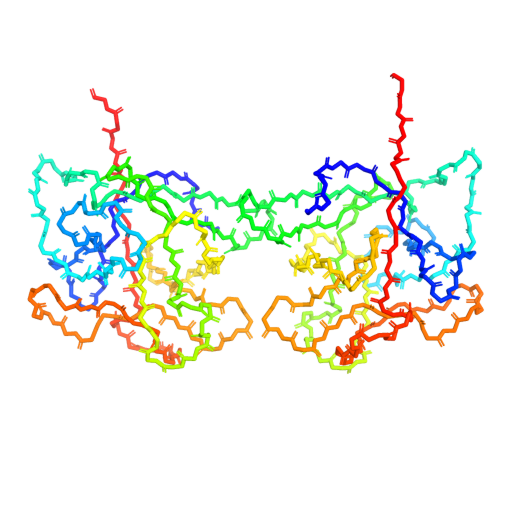8 90 PRO B N 1
ATOM 1873 C CA . PRO B 1 90 ? 40.607 43.914 10.787 1.00 9.55 90 PRO B CA 1
ATOM 1874 C C . PRO B 1 90 ? 41.125 42.437 10.688 1.00 9.34 90 PRO B C 1
ATOM 1875 O O . PRO B 1 90 ? 40.814 41.720 9.700 1.00 10.89 90 PRO B O 1
ATOM 1879 N N . THR B 1 91 ? 41.848 41.983 11.736 1.00 9.04 91 THR B N 1
ATOM 1880 C CA . THR B 1 91 ? 41.946 40.496 12.052 1.00 9.31 91 THR B CA 1
ATOM 1881 C C . THR B 1 91 ? 40.791 40.170 13.080 1.00 8.71 91 THR B C 1
ATOM 1882 O O . THR B 1 91 ? 40.783 40.786 14.205 1.00 9.32 91 THR B O 1
ATOM 1886 N N . PRO B 1 92 ? 39.889 39.210 12.777 1.00 8.88 92 PRO B N 1
ATOM 1887 C CA . PRO B 1 92 ? 38.887 38.764 13.857 1.00 8.96 92 PRO B CA 1
ATOM 1888 C C . PRO B 1 92 ? 39.675 38.158 15.083 1.00 8.49 92 PRO B C 1
ATOM 1889 O O . PRO B 1 92 ? 40.643 37.358 14.889 1.00 9.14 92 PRO B O 1
ATOM 1893 N N . VAL B 1 93 ? 39.205 38.514 16.317 1.00 8.83 93 VAL B N 1
ATOM 1894 C CA . VAL B 1 93 ? 39.833 38.005 17.594 1.00 8.50 93 VAL B CA 1
ATOM 1895 C C . VAL B 1 93 ? 38.762 37.261 18.473 1.00 8.50 93 VAL B C 1
ATOM 1896 O O . VAL B 1 93 ? 37.511 37.590 18.367 1.00 10.06 93 VAL B O 1
ATOM 1900 N N . SER B 1 94 ? 39.199 36.301 19.319 1.00 8.71 94 SER B N 1
ATOM 1901 C CA . SER B 1 94 ? 38.319 35.604 20.271 1.00 9.12 94 SER B CA 1
ATOM 1902 C C . SER B 1 94 ? 38.684 36.116 21.730 1.00 8.87 94 SER B C 1
ATOM 1903 O O . SER B 1 94 ? 39.835 35.861 22.207 1.00 9.98 94 SER B O 1
ATOM 1906 N N . ILE B 1 95 ? 37.734 36.826 22.386 1.00 9.15 95 ILE B N 1
ATOM 1907 C CA . ILE B 1 95 ? 38.005 37.475 23.735 1.00 9.32 95 ILE B CA 1
ATOM 1908 C C . ILE B 1 95 ? 37.384 36.536 24.799 1.00 10.21 95 ILE B C 1
ATOM 1909 O O . ILE B 1 95 ? 36.094 36.402 24.868 1.00 11.73 95 ILE B O 1
ATOM 1914 N N . GLU B 1 96 ? 38.299 35.817 25.525 1.00 10.96 96 GLU B N 1
ATOM 1915 C CA . GLU B 1 96 ? 37.953 34.558 26.297 1.00 11.46 96 GLU B CA 1
ATOM 1916 C C . GLU B 1 96 ? 38.250 34.800 27.837 1.00 11.58 96 GLU B C 1
ATOM 1917 O O . GLU B 1 96 ? 39.390 35.236 28.249 1.00 12.05 96 GLU B O 1
ATOM 1923 N N . SER B 1 97 ? 37.245 34.591 28.701 1.00 12.85 97 SER B N 1
ATOM 1924 C CA . SER B 1 97 ? 37.455 34.724 30.129 1.00 13.95 97 SER B CA 1
ATOM 1925 C C . SER B 1 97 ? 38.570 33.733 30.654 1.00 13.52 97 SER B C 1
ATOM 1926 O O . SER B 1 97 ? 38.701 32.574 30.186 1.00 16.29 97 SER B O 1
ATOM 1929 N N . ALA B 1 98 ? 39.394 34.236 31.597 1.00 14.36 98 ALA B N 1
ATOM 1930 C CA . ALA B 1 98 ? 40.467 33.455 32.244 1.00 15.46 98 ALA B CA 1
ATOM 1931 C C . ALA B 1 98 ? 40.065 32.905 33.666 1.00 18.62 98 ALA B C 1
ATOM 1932 O O . ALA B 1 98 ? 38.913 32.929 34.006 1.00 22.62 98 ALA B O 1
ATOM 1934 N N . GLY B 1 99 ? 41.007 32.377 34.461 1.00 23.25 99 GLY B N 1
ATOM 1935 C CA . GLY B 1 99 ? 40.637 31.903 35.848 1.00 26.39 99 GLY B CA 1
ATOM 1936 C C . GLY B 1 99 ? 40.073 32.883 36.909 1.00 25.31 99 GLY B C 1
ATOM 1937 O O . GLY B 1 99 ? 39.253 32.432 37.827 1.00 29.73 99 GLY B O 1
ATOM 1938 N N . ASN B 1 100 ? 40.459 34.145 36.866 1.00 24.03 100 ASN B N 1
ATOM 1939 C CA . ASN B 1 100 ? 40.035 35.208 37.823 1.00 24.45 100 ASN B CA 1
ATOM 1940 C C . ASN B 1 100 ? 38.967 36.178 37.179 1.00 19.18 100 ASN B C 1
ATOM 1941 O O . ASN B 1 100 ? 39.121 36.486 35.918 1.00 18.26 100 ASN B O 1
ATOM 1946 N N . SER B 1 101 ? 38.010 36.612 37.996 1.00 20.84 101 SER B N 1
ATOM 1947 C CA . SER B 1 101 ? 36.930 37.493 37.594 1.00 21.95 101 SER B CA 1
ATOM 1948 C C . SER B 1 101 ? 37.434 38.835 37.096 1.00 18.56 101 SER B C 1
ATOM 1949 O O . SER B 1 101 ? 38.139 39.565 37.792 1.00 21.48 101 SER B O 1
ATOM 1952 N N . GLY B 1 102 ? 37.045 39.134 35.868 1.00 15.80 102 GLY B N 1
ATOM 1953 C CA . GLY B 1 102 ? 37.340 40.362 35.203 1.00 15.50 102 GLY B CA 1
ATOM 1954 C C . GLY B 1 102 ? 38.669 40.393 34.371 1.00 13.43 102 GLY B C 1
ATOM 1955 O O . GLY B 1 102 ? 39.011 41.474 33.821 1.00 16.16 102 GLY B O 1
ATOM 1956 N N . GLN B 1 103 ? 39.365 39.244 34.243 1.00 11.59 103 GLN B N 1
ATOM 1957 C CA . GLN B 1 103 ? 40.613 39.136 33.436 1.00 11.84 103 GLN B CA 1
ATOM 1958 C C . GLN B 1 103 ? 40.322 38.326 32.122 1.00 11.31 103 GLN B C 1
ATOM 1959 O O . GLN B 1 103 ? 39.580 37.273 32.156 1.00 13.84 103 GLN B O 1
ATOM 1965 N N . PHE B 1 104 ? 40.785 38.889 30.982 1.00 9.81 104 PHE B N 1
ATOM 1966 C CA . PHE B 1 104 ? 40.472 38.226 29.639 1.00 9.97 104 PHE B CA 1
ATOM 1967 C C . PHE B 1 104 ? 41.831 38.060 28.818 1.00 9.16 104 PHE B C 1
ATOM 1968 O O . PHE B 1 104 ? 42.733 38.925 28.863 1.00 9.45 104 PHE B O 1
ATOM 1976 N N . ARG B 1 105 ? 41.843 36.963 28.038 1.00 9.06 105 ARG B N 1
ATOM 1977 C CA . ARG B 1 105 ? 42.842 36.743 26.961 1.00 8.51 105 ARG B CA 1
ATOM 1978 C C . ARG B 1 105 ? 42.269 37.239 25.588 1.00 8.71 105 ARG B C 1
ATOM 1979 O O . ARG B 1 105 ? 41.094 36.938 25.295 1.00 10.59 105 ARG B O 1
ATOM 1987 N N . ILE B 1 106 ? 43.077 37.953 24.772 1.00 8.12 106 ILE B N 1
ATOM 1988 C CA . ILE B 1 106 ? 42.669 38.384 23.379 1.00 8.42 106 ILE B CA 1
ATOM 1989 C C . ILE B 1 106 ? 43.425 37.410 22.421 1.00 8.37 106 ILE B C 1
ATOM 1990 O O . ILE B 1 106 ? 44.681 37.608 22.140 1.00 8.92 106 ILE B O 1
ATOM 1995 N N . LYS B 1 107 ? 42.739 36.322 21.996 1.00 9.09 107 LYS B N 1
ATOM 1996 C CA . LYS B 1 107 ? 43.361 35.128 21.318 1.00 9.89 107 LYS B CA 1
ATOM 1997 C C . LYS B 1 107 ? 43.094 35.142 19.769 1.00 9.75 107 LYS B C 1
ATOM 1998 O O . LYS B 1 107 ? 42.025 35.699 19.288 1.00 12.04 107 LYS B O 1
ATOM 2004 N N . ILE B 1 108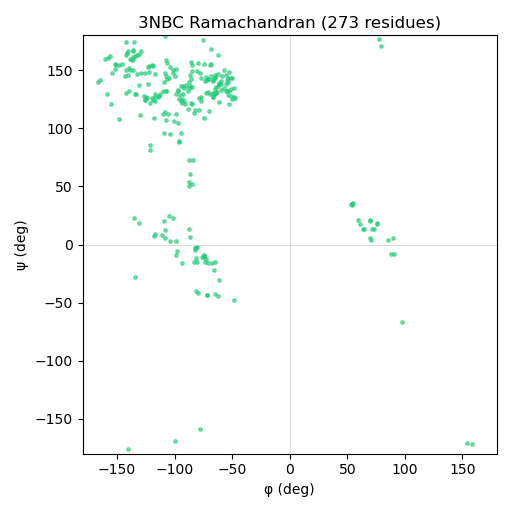 ? 44.011 34.518 18.994 1.00 9.66 108 ILE B N 1
ATOM 2005 C CA . ILE B 1 108 ? 43.696 34.227 17.551 1.00 9.88 108 ILE B CA 1
ATOM 2006 C C . ILE B 1 108 ? 42.756 32.999 17.478 1.00 9.83 108 ILE B C 1
ATOM 2007 O O . ILE B 1 108 ? 43.100 31.881 18.032 1.00 11.31 108 ILE B O 1
ATOM 2012 N N . PRO B 1 109 ? 41.530 33.115 16.826 1.00 9.69 109 PRO B N 1
ATOM 2013 C CA . PRO B 1 109 ? 40.533 31.995 16.868 1.00 9.65 109 PRO B CA 1
ATOM 2014 C C . PRO B 1 109 ? 41.176 30.628 16.394 1.00 9.30 109 PRO B C 1
ATOM 2015 O O . PRO B 1 109 ? 41.775 30.531 15.278 1.00 9.84 109 PRO B O 1
ATOM 2019 N N . ASN B 1 110 ? 40.982 29.585 17.265 1.00 9.54 110 ASN B N 1
ATOM 2020 C CA . ASN B 1 110 ? 41.344 28.157 16.928 1.00 9.79 110 ASN B CA 1
ATOM 2021 C C . ASN B 1 110 ? 42.908 27.888 16.840 1.00 10.04 110 ASN B C 1
ATOM 2022 O O . ASN B 1 110 ? 43.282 26.694 16.522 1.00 11.89 110 ASN B O 1
ATOM 2027 N N . LEU B 1 111 ? 43.776 28.866 17.167 1.00 10.30 111 LEU B N 1
ATOM 2028 C CA . LEU B 1 111 ? 45.275 28.675 17.166 1.00 11.25 111 LEU B CA 1
ATOM 2029 C C . LEU B 1 111 ? 45.818 28.959 18.701 1.00 12.25 111 LEU B C 1
ATOM 2030 O O . LEU B 1 111 ? 45.208 29.843 19.405 1.00 12.65 111 LEU B O 1
ATOM 2035 N N . GLY B 1 112 ? 46.958 28.351 19.035 1.00 12.64 112 GLY B N 1
ATOM 2036 C CA . GLY B 1 112 ? 47.502 28.598 20.402 1.00 13.49 112 GLY B CA 1
ATOM 2037 C C . GLY B 1 112 ? 48.386 29.882 20.543 1.00 12.89 112 GLY B C 1
ATOM 2038 O O . GLY B 1 112 ? 49.568 29.789 21.058 1.00 13.60 112 GLY B O 1
ATOM 2039 N N . LEU B 1 113 ? 47.822 31.079 20.068 1.00 10.86 113 LEU B N 1
ATOM 2040 C CA . LEU B 1 113 ? 48.552 32.380 20.089 1.00 10.06 113 LEU B CA 1
ATOM 2041 C C . LEU B 1 113 ? 47.645 33.503 20.677 1.00 9.70 113 LEU B C 1
ATOM 2042 O O . LEU B 1 113 ? 46.366 33.489 20.434 1.00 11.06 113 LEU B O 1
ATOM 2047 N N . ALA B 1 114 ? 48.246 34.489 21.405 1.00 8.94 114 ALA B N 1
ATOM 2048 C CA . ALA B 1 114 ? 47.490 35.586 22.079 1.00 9.12 114 ALA B CA 1
ATOM 2049 C C . ALA B 1 114 ? 48.306 36.902 22.144 1.00 8.63 114 ALA B C 1
ATOM 2050 O O . ALA B 1 114 ? 49.609 36.856 22.144 1.00 9.40 114 ALA B O 1
ATOM 2052 N N . LEU B 1 115 ? 47.642 38.072 22.231 1.00 8.24 115 LEU B N 1
ATOM 2053 C CA . LEU B 1 115 ? 48.340 39.385 22.393 1.00 8.47 115 LEU B CA 1
ATOM 2054 C C . LEU B 1 115 ? 49.105 39.428 23.786 1.00 8.18 115 LEU B C 1
ATOM 2055 O O . LEU B 1 115 ? 48.495 39.101 24.863 1.00 9.19 115 LEU B O 1
ATOM 2060 N N . THR B 1 116 ? 50.382 39.935 23.772 1.00 8.53 116 THR B N 1
ATOM 2061 C CA A THR B 1 116 ? 51.227 40.006 25.028 0.60 8.60 116 THR B CA 1
ATOM 2062 C CA B THR B 1 116 ? 51.218 40.012 25.019 0.40 9.47 116 THR B CA 1
ATOM 2063 C C . THR B 1 116 ? 52.081 41.306 25.007 1.00 8.54 116 THR B C 1
ATOM 2064 O O . THR B 1 116 ? 52.480 41.821 23.929 1.00 9.61 116 THR B O 1
ATOM 2071 N N . LEU B 1 117 ? 52.388 41.809 26.259 1.00 9.27 117 LEU B N 1
ATOM 2072 C CA . LEU B 1 117 ? 53.198 43.051 26.472 1.00 9.42 117 LEU B CA 1
ATOM 2073 C C . LEU B 1 117 ? 54.520 42.598 27.281 1.00 10.03 117 LEU B C 1
ATOM 2074 O O . LEU B 1 117 ? 54.416 42.257 28.462 1.00 10.92 117 LEU B O 1
ATOM 2079 N N . PRO B 1 118 ? 55.751 42.615 26.565 1.00 11.55 118 PRO B N 1
ATOM 2080 C CA . PRO B 1 118 ? 56.942 41.942 27.232 1.00 13.02 118 PRO B CA 1
ATOM 2081 C C . PRO B 1 118 ? 57.714 42.793 28.309 1.00 13.06 118 PRO B C 1
ATOM 2082 O O . PRO B 1 118 ? 58.602 42.210 29.010 1.00 16.99 118 PRO B O 1
ATOM 2086 N N . SER B 1 119 ? 57.454 44.114 28.418 1.00 12.09 119 SER B N 1
ATOM 2087 C CA . SER B 1 119 ? 58.229 45.047 29.290 1.00 12.97 119 SER B CA 1
ATOM 2088 C C . SER B 1 119 ? 57.342 46.237 29.757 1.00 11.90 119 SER B C 1
ATOM 2089 O O . SER B 1 119 ? 56.410 46.580 29.024 1.00 12.26 119 SER B O 1
ATOM 2092 N N . ASP B 1 120 ? 57.680 46.875 30.920 1.00 13.01 120 ASP B N 1
ATOM 2093 C CA . ASP B 1 120 ? 57.014 48.108 31.385 1.00 13.02 120 ASP B CA 1
ATOM 2094 C C . ASP B 1 120 ? 57.535 49.452 30.746 1.00 10.87 120 ASP B C 1
ATOM 2095 O O . ASP B 1 120 ? 56.929 50.522 30.995 1.00 12.19 120 ASP B O 1
ATOM 2100 N N . ALA B 1 121 ? 58.628 49.425 29.889 1.00 11.64 121 ALA B N 1
ATOM 2101 C CA . ALA B 1 121 ? 59.122 50.747 29.359 1.00 11.78 121 ALA B CA 1
ATOM 2102 C C . ALA B 1 121 ? 57.974 51.408 28.503 1.00 11.12 121 ALA B C 1
ATOM 2103 O O . ALA B 1 121 ? 57.287 50.679 27.647 1.00 11.09 121 ALA B O 1
ATOM 2105 N N . ASN B 1 122 ? 57.720 52.751 28.651 1.00 11.24 122 ASN B N 1
ATOM 2106 C CA . ASN B 1 122 ? 56.743 53.414 27.780 1.00 10.85 122 ASN B CA 1
ATOM 2107 C C . ASN B 1 122 ? 57.079 53.159 26.289 1.00 10.53 122 ASN B C 1
ATOM 2108 O O . ASN B 1 122 ? 58.299 53.175 25.844 1.00 11.12 122 ASN B O 1
ATOM 2113 N N . SER B 1 123 ? 55.996 52.917 25.472 1.00 10.64 123 SER B N 1
ATOM 2114 C CA . SER B 1 123 ? 56.074 52.771 23.989 1.00 10.47 123 SER B CA 1
ATOM 2115 C C . SER B 1 123 ? 56.668 51.371 23.540 1.00 10.58 123 SER B C 1
ATOM 2116 O O . SER B 1 123 ? 57.010 51.175 22.329 1.00 12.45 123 SER B O 1
ATOM 2119 N N . THR B 1 124 ? 56.696 50.357 24.440 1.00 10.58 124 THR B N 1
ATOM 2120 C CA . THR B 1 124 ? 57.079 48.965 24.058 1.00 10.13 124 THR B CA 1
ATOM 2121 C C . THR B 1 124 ? 55.999 48.385 23.043 1.00 9.54 124 THR B C 1
ATOM 2122 O O . THR B 1 124 ? 54.753 48.370 23.415 1.00 9.62 124 THR B O 1
ATOM 2126 N N . PRO B 1 125 ? 56.384 47.798 21.869 1.00 9.64 125 PRO B N 1
ATOM 2127 C CA . PRO B 1 125 ? 55.354 47.211 20.938 1.00 9.56 125 PRO B CA 1
ATOM 2128 C C . PRO B 1 125 ? 54.683 45.941 21.565 1.00 8.83 125 PRO B C 1
ATOM 2129 O O . PRO B 1 125 ? 55.311 45.078 22.223 1.00 10.21 125 PRO B O 1
ATOM 2133 N N . ILE B 1 126 ? 53.325 45.802 21.244 1.00 8.92 126 ILE B N 1
ATOM 2134 C CA . ILE B 1 126 ? 52.532 44.599 21.561 1.00 8.61 126 ILE B CA 1
ATOM 2135 C C . ILE B 1 126 ? 52.675 43.565 20.385 1.00 8.45 126 ILE B C 1
ATOM 2136 O O . ILE B 1 126 ? 52.609 43.950 19.165 1.00 9.59 126 ILE B O 1
ATOM 2141 N N . VAL B 1 127 ? 52.916 42.254 20.737 1.00 8.93 127 VAL B N 1
ATOM 2142 C CA . VAL B 1 127 ? 53.216 41.163 19.748 1.00 9.22 127 VAL B CA 1
ATOM 2143 C C . VAL B 1 127 ? 52.414 39.888 20.099 1.00 8.84 127 VAL B C 1
ATOM 2144 O O . VAL B 1 127 ? 51.811 39.760 21.229 1.00 9.99 127 VAL B O 1
ATOM 2148 N N . LEU B 1 128 ? 52.368 38.899 19.152 1.00 9.22 128 LEU B N 1
ATOM 2149 C CA . LEU B 1 128 ? 51.808 37.552 19.519 1.00 9.50 128 LEU B CA 1
ATOM 2150 C C . LEU B 1 128 ? 52.846 36.715 20.350 1.00 9.70 128 LEU B C 1
ATOM 2151 O O . LEU B 1 128 ? 54.106 36.735 20.039 1.00 10.95 128 LEU B O 1
ATOM 2156 N N . GLY B 1 129 ? 52.331 35.938 21.345 1.00 9.88 129 GLY B N 1
ATOM 2157 C CA . GLY B 1 129 ? 53.110 34.895 22.092 1.00 10.51 129 GLY B CA 1
ATOM 2158 C C . GLY B 1 129 ? 52.293 33.592 22.205 1.00 9.96 129 GLY B C 1
ATOM 2159 O O . GLY B 1 129 ? 50.996 33.596 22.032 1.00 10.62 129 GLY B O 1
ATOM 2160 N N . GLU B 1 130 ? 52.956 32.443 22.507 1.00 10.04 130 GLU B N 1
ATOM 2161 C CA A GLU B 1 130 ? 52.208 31.189 22.773 0.50 10.37 130 GLU B CA 1
ATOM 2162 C CA B GLU B 1 130 ? 52.205 31.200 22.760 0.50 10.38 130 GLU B CA 1
ATOM 2163 C C . GLU B 1 130 ? 51.241 31.366 24.015 1.00 9.73 130 GLU B C 1
ATOM 2164 O O . GLU B 1 130 ? 51.624 31.972 25.056 1.00 10.51 130 GLU B O 1
ATOM 2175 N N . VAL B 1 131 ? 50.032 30.715 23.937 1.00 10.09 131 VAL B N 1
ATOM 2176 C CA . VAL B 1 131 ? 49.124 30.656 25.119 1.00 10.02 131 VAL B CA 1
ATOM 2177 C C . VAL B 1 131 ? 49.920 30.028 26.357 1.00 9.81 131 VAL B C 1
ATOM 2178 O O . VAL B 1 131 ? 50.645 29.019 26.235 1.00 10.34 131 VAL B O 1
ATOM 2182 N N . ASP B 1 132 ? 49.688 30.661 27.543 1.00 10.63 132 ASP B N 1
ATOM 2183 C CA . ASP B 1 132 ? 50.279 30.182 28.858 1.00 11.67 132 ASP B CA 1
ATOM 2184 C C . ASP B 1 132 ? 49.231 30.561 29.943 1.00 12.05 132 ASP B C 1
ATOM 2185 O O . ASP B 1 132 ? 49.010 31.775 30.226 1.00 13.22 132 ASP B O 1
ATOM 2190 N N . GLU B 1 133 ? 48.509 29.577 30.502 1.00 13.94 133 GLU B N 1
ATOM 2191 C CA . GLU B 1 133 ? 47.232 29.847 31.235 1.00 16.60 133 GLU B CA 1
ATOM 2192 C C . GLU B 1 133 ? 47.258 30.973 32.270 1.00 16.27 133 GLU B C 1
ATOM 2193 O O . GLU B 1 133 ? 46.362 31.884 32.291 1.00 18.30 133 GLU B O 1
ATOM 2199 N N . THR B 1 134 ? 48.291 30.908 33.093 1.00 16.11 134 THR B N 1
ATOM 2200 C CA . THR B 1 134 ? 48.414 31.916 34.254 1.00 17.67 134 THR B CA 1
ATOM 2201 C C . THR B 1 134 ? 49.385 33.167 34.004 1.00 16.88 134 THR B C 1
ATOM 2202 O O . THR B 1 134 ? 49.539 34.003 34.957 1.00 19.15 134 THR B O 1
ATOM 2206 N N . SER B 1 135 ? 49.993 33.313 32.777 1.00 15.81 135 SER B N 1
ATOM 2207 C CA . SER B 1 135 ? 50.990 34.424 32.513 1.00 13.98 135 SER B CA 1
ATOM 2208 C C . SER B 1 135 ? 50.205 35.808 32.488 1.00 12.29 135 SER B C 1
ATOM 2209 O O . SER B 1 135 ? 49.389 36.065 31.540 1.00 12.74 135 SER B O 1
ATOM 2212 N N . THR B 1 136 ? 50.493 36.704 33.456 1.00 12.47 136 THR B N 1
ATOM 2213 C CA . THR B 1 136 ? 49.734 37.981 33.532 1.00 11.58 136 THR B CA 1
ATOM 2214 C C . THR B 1 136 ? 50.123 39.013 32.414 1.00 10.54 136 THR B C 1
ATOM 2215 O O . THR B 1 136 ? 49.347 39.963 32.129 1.00 10.66 136 THR B O 1
ATOM 2219 N N . ASN B 1 137 ? 51.303 38.770 31.709 1.00 10.28 137 ASN B N 1
ATOM 2220 C CA . ASN B 1 137 ? 51.674 39.663 30.567 1.00 10.15 137 ASN B CA 1
ATOM 2221 C C . ASN B 1 137 ? 50.659 39.546 29.354 1.00 8.82 137 ASN B C 1
ATOM 2222 O O . ASN B 1 137 ? 50.597 40.513 28.501 1.00 9.16 137 ASN B O 1
ATOM 2227 N N . GLN B 1 138 ? 49.923 38.414 29.290 1.00 8.74 138 GLN B N 1
ATOM 2228 C CA . GLN B 1 138 ? 48.874 38.176 28.197 1.00 8.68 138 GLN B CA 1
ATOM 2229 C C . GLN B 1 138 ? 47.387 38.225 28.761 1.00 8.42 138 GLN B C 1
ATOM 2230 O O . GLN B 1 138 ? 46.450 37.695 28.109 1.00 8.85 138 GLN B O 1
ATOM 2236 N N . LEU B 1 139 ? 47.221 38.883 29.963 1.00 8.99 139 LEU B N 1
ATOM 2237 C CA . LEU B 1 139 ? 45.822 39.094 30.529 1.00 8.55 139 LEU B CA 1
ATOM 2238 C C . LEU B 1 139 ? 45.578 40.647 30.584 1.00 8.05 139 LEU B C 1
ATOM 2239 O O . LEU B 1 139 ? 46.487 41.469 30.812 1.00 8.46 139 LEU B O 1
ATOM 2244 N N . TRP B 1 140 ? 44.232 40.990 30.362 1.00 8.33 140 TRP B N 1
ATOM 2245 C CA . TRP B 1 140 ? 43.795 42.389 30.149 1.00 8.49 140 TRP B CA 1
ATOM 2246 C C . TRP B 1 140 ? 42.439 42.640 30.941 1.00 8.39 140 TRP B C 1
ATOM 2247 O O . TRP B 1 140 ? 41.577 41.720 31.074 1.00 9.66 140 TRP B O 1
ATOM 2258 N N . ALA B 1 141 ? 42.266 43.926 31.369 1.00 9.11 141 ALA B N 1
ATOM 2259 C CA . ALA B 1 141 ? 40.999 44.406 32.056 1.00 9.34 141 ALA B CA 1
ATOM 2260 C C . ALA B 1 141 ? 40.432 45.590 31.218 1.00 8.40 141 ALA B C 1
ATOM 2261 O O . ALA B 1 141 ? 41.140 46.405 30.579 1.00 9.56 141 ALA B O 1
ATOM 2263 N N . PHE B 1 142 ? 39.027 45.690 31.263 1.00 8.46 142 PHE B N 1
ATOM 2264 C CA . PHE B 1 142 ? 38.247 46.675 30.474 1.00 8.21 142 PHE B CA 1
ATOM 2265 C C . PHE B 1 142 ? 37.578 47.722 31.420 1.00 8.27 142 PHE B C 1
ATOM 2266 O O . PHE B 1 142 ? 36.885 47.350 32.411 1.00 9.38 142 PHE B O 1
ATOM 2274 N N . GLU B 1 143 ? 37.776 49.046 31.097 1.00 8.24 143 GLU B N 1
ATOM 2275 C CA . GLU B 1 143 ? 37.101 50.202 31.791 1.00 8.44 143 GLU B CA 1
ATOM 2276 C C . GLU B 1 143 ? 36.192 50.973 30.770 1.00 8.69 143 GLU B C 1
ATOM 2277 O O . GLU B 1 143 ? 36.738 51.456 29.742 1.00 9.24 143 GLU B O 1
ATOM 2283 N N . SER B 1 144 ? 34.856 51.143 31.031 1.00 9.03 144 SER B N 1
ATOM 2284 C CA A SER B 1 144 ? 33.977 51.815 30.062 0.50 8.86 144 SER B CA 1
ATOM 2285 C CA B SER B 1 144 ? 34.012 51.827 30.060 0.50 9.27 144 SER B CA 1
ATOM 2286 C C . SER B 1 144 ? 34.427 53.339 29.856 1.00 9.29 144 SER B C 1
ATOM 2287 O O . SER B 1 144 ? 34.879 54.021 30.817 1.00 10.31 144 SER B O 1
ATOM 2292 N N . VAL B 1 145 ? 34.177 53.832 28.587 1.00 10.18 145 VAL B N 1
ATOM 2293 C CA . VAL B 1 145 ? 34.252 55.312 28.281 1.00 11.70 145 VAL B CA 1
ATOM 2294 C C . VAL B 1 145 ? 32.808 55.837 28.366 1.00 14.76 145 VAL B C 1
ATOM 2295 O O . VAL B 1 145 ? 31.938 55.487 27.470 1.00 17.22 145 VAL B O 1
ATOM 2299 N N . SER B 1 146 ? 32.470 56.531 29.434 1.00 19.97 146 SER B N 1
ATOM 2300 C CA . SER B 1 146 ? 31.057 56.890 29.605 1.00 27.59 146 SER B CA 1
ATOM 2301 C C . SER B 1 146 ? 30.787 58.310 29.150 1.00 31.38 146 SER B C 1
ATOM 2302 O O . SER B 1 146 ? 31.498 59.172 29.569 1.00 35.91 146 SER B O 1
ATOM 2305 N N . ALA B 1 147 ? 29.777 58.517 28.311 0.00 30.00 147 ALA B N 1
ATOM 2306 C CA . ALA B 1 147 ? 29.449 59.850 27.821 0.00 30.00 147 ALA B CA 1
ATOM 2307 C C . ALA B 1 147 ? 28.157 60.366 28.446 0.00 30.00 147 ALA B C 1
ATOM 2308 O O . ALA B 1 147 ? 27.528 59.679 29.250 0.00 30.00 147 ALA B O 1
ATOM 231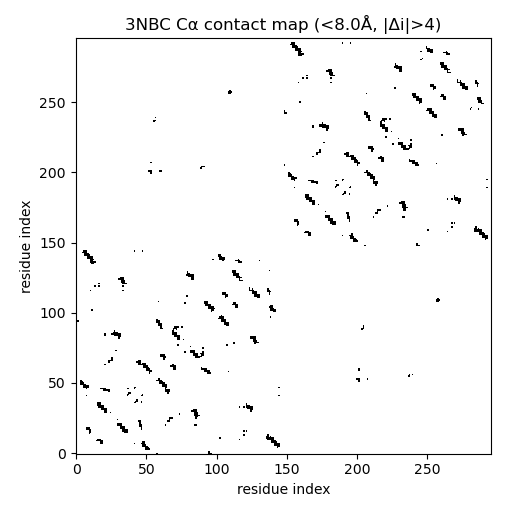0 N N . VAL B 1 148 ? 27.768 61.580 28.071 0.00 30.00 148 VAL B N 1
ATOM 2311 C CA . VAL B 1 148 ? 26.551 62.190 28.594 0.00 30.00 148 VAL B CA 1
ATOM 2312 C C . VAL B 1 148 ? 25.478 62.293 27.515 0.00 30.00 148 VAL B C 1
ATOM 2313 O O . VAL B 1 148 ? 25.767 62.637 26.369 0.00 30.00 148 VAL B O 1
#

GO terms:
  GO:0042803 protein homodimerization activity (F, IDA)

Secondary structure (DSSP, 8-state):
-PPSEEEEEEESS-TT-EEEEGGG--STTEEEEEE---STTT--GGG-EEEEE-TTSSEEEEEESSS-PEEEEGGG--STTPBEEEESSPPPEEEEE-SSTT-EEEEPTTSSEEEE---SSTTEEPEEEE--SS-GGG-EEEEE----/-PPSEEEEEEESSSTT-EEEEGGG--STTEEEEEE---STTT--GGG-EEEEE-TTSSEEEEEESSS-PEEEEGGG--STTPBEEEESSPPPEEEEE-SSTT-EEEEPTTSSEEEE----STTPBPEEEE--TT-GGG-EEEEE----

Solvent-accessible surface area: 13684 Å² total; per-residue (Å²): 106,18,98,71,30,42,24,8,0,20,2,33,41,65,111,76,24,12,1,6,0,56,73,52,69,98,52,98,73,14,66,2,14,1,38,90,79,51,106,120,114,19,6,122,14,6,0,26,0,49,3,68,42,1,78,112,18,55,13,0,6,3,44,3,67,100,20,120,2,26,4,48,0,89,118,74,77,49,78,98,48,13,20,2,1,0,4,114,100,10,15,29,2,6,2,61,93,37,64,100,109,48,38,26,35,0,48,2,12,72,51,52,18,0,2,19,1,70,43,56,63,71,55,24,58,1,38,2,12,133,50,49,153,116,45,67,42,7,18,1,29,36,75,93,32,107,91,204,111,21,98,77,30,41,26,10,0,22,2,33,39,58,114,70,18,12,1,7,0,58,72,52,72,97,54,96,72,18,67,2,14,1,53,102,59,55,106,118,123,21,8,130,15,8,0,27,1,48,2,66,43,0,74,130,14,52,13,0,5,3,45,2,65,103,21,134,7,21,5,50,1,88,122,80,76,50,77,88,49,12,22,3,2,1,2,132,91,11,15,32,2,5,2,66,93,22,77,102,127,49,47,23,17,0,38,0,10,59,46,50,19,0,2,21,1,83,45,56,66,78,58,20,58,1,40,2,12,126,61,87,108,118,32,59,45,7,10,1,31,34,75,82,41,101,101,210